Protein AF-A0A9X1MMZ4-F1 (afdb_monomer)

InterPro domains:
  IPR035948 YwqG-like superfamily [SSF103032] (120-333)

Nearest PDB structures (foldseek):
  5e9u-assembly1_D  TM=4.691E-01  e=6.465E-03  Streptococcus gordonii
  7vfm-assembly1_A  TM=4.785E-01  e=1.636E-02  Staphylococcus aureus subsp. aureus USA300
  7ec7-assembly1_A  TM=4.944E-01  e=3.710E-02  Staphylococcus aureus subsp. aureus USA300
  7vfk-assembly1_B  TM=4.280E-01  e=6.404E-02  Staphylococcus aureus subsp. aureus USA300
  1mt6-assembly1_A  TM=1.875E-01  e=4.968E-04  Homo sapiens

Organism: NCBI:txid2894196

Radius of gyration: 26.44 Å; Cα contacts (8 Å, |Δi|>4): 740; chains: 1; bounding box: 60×46×77 Å

Secondary structure (DSSP, 8-state):
-EEEEEEE-TTS-EEEEEEETTEEEEEEEEE-TTS-EEEEEEEETTEEEEEEEEE-TTS-EEEEEEEETTEE-EEEEEE-TT--EEEEEEEETTEEGGG--TTS-HHHHHHHGGGTT--HHHHHHHHHHHHHHH-EEEEEEEEPPP-S----SS---EES---EEETTPPPPEETTEEPEEEEEEEGGG-S-TT-GGGG-SEEEEEE-SS--SSTTSSEEEEEE-TT--EEE---SS--SS--EEEEEEEEEEE---TTTS-HHHHHHHHHTT-GGGT--GGGGS-EEESS---SS---GGGS-EEEEEEEGGGSTT--SSSS-EEEEEE-TTSS-EEEEEE--

Solvent-accessible surface area (backbone atoms only — not comparable to full-atom values): 18893 Å² total; per-residue (Å²): 117,77,46,79,48,75,52,79,47,97,85,51,28,35,36,42,37,25,19,48,78,96,31,43,35,38,52,36,38,34,28,39,62,89,66,38,54,35,35,39,36,29,24,50,86,58,31,36,34,45,50,34,40,32,33,40,87,90,62,47,69,39,36,38,37,24,24,46,82,65,23,40,31,40,56,32,38,35,32,51,99,88,63,56,80,41,76,78,42,45,26,55,66,61,39,53,52,82,56,61,42,74,87,32,21,53,68,59,52,59,68,46,52,82,44,57,85,46,51,61,78,56,37,74,81,40,47,70,61,52,50,60,74,53,48,26,64,27,28,35,62,40,74,51,82,88,79,76,82,78,76,71,90,58,93,56,34,20,34,30,32,50,43,67,42,52,72,90,61,74,86,61,60,48,99,86,40,75,40,34,32,50,30,20,38,32,28,78,74,53,89,57,84,84,42,82,58,54,69,28,39,37,38,38,34,30,27,51,79,42,59,70,92,48,93,84,53,53,58,47,77,49,76,38,47,74,89,64,63,69,36,83,52,78,68,95,62,76,47,68,40,82,64,31,47,45,41,82,40,86,45,80,58,33,42,57,32,66,70,56,44,43,57,42,56,47,51,51,26,54,79,66,80,46,46,61,69,56,65,49,89,73,41,68,52,31,27,36,47,37,45,71,45,60,86,66,82,45,60,58,48,71,34,39,43,56,45,38,36,46,23,35,78,81,41,56,77,46,46,42,53,73,58,23,37,40,39,35,18,37,34,96,86,71,81,51,76,49,71,54,73,45,67,110

Foldseek 3Di:
DKDWDKDADPQQKIWIFIDDPPAGAAKIWIADNVRATQKMFGDHRNFTAAKIWGADNVRHTAWIFTDDRNFTAAWTWGADPVGDIDTPAHDQRNHGPVLQPCQAAVVLCVLQVVVQPDDLVNCVVCVVVSCVSQWKWKWFKAFDDDDDDDPLVDAAKKAQDDFKDFPPDDQDDAPPHGFTWGIKHQLVQPPDPPALLVQFRMKTKTADLAADPDFPGGIDIDTHGPPGDMDTDDRPDGGQDDMGHIDIDIDGTAGAACLSHNVSSVVSCVVVVNNVSHVDPCLLGWMFIHYHSDPDHDSNSVHHAWGTKHWCVSRPRRNNAAIKIKTWHAHPVNPDIDIDMDYD

Structure (mmCIF, N/CA/C/O backbone):
data_AF-A0A9X1MMZ4-F1
#
_entry.id   AF-A0A9X1MMZ4-F1
#
loop_
_atom_site.group_PDB
_atom_site.id
_atom_site.type_symbol
_atom_site.label_atom_id
_atom_site.label_alt_id
_atom_site.label_comp_id
_atom_site.label_asym_id
_atom_site.label_entity_id
_atom_site.label_seq_id
_atom_site.pdbx_PDB_ins_code
_atom_site.Cartn_x
_atom_site.Cartn_y
_atom_site.Cartn_z
_atom_site.occupancy
_atom_site.B_iso_or_equiv
_atom_site.auth_seq_id
_atom_site.auth_comp_id
_atom_site.auth_asym_id
_atom_site.auth_atom_id
_atom_site.pdbx_PDB_model_num
ATOM 1 N N . MET A 1 1 ? 33.298 12.407 -30.881 1.00 76.81 1 MET A N 1
ATOM 2 C CA . MET A 1 1 ? 33.239 11.490 -32.039 1.00 76.81 1 MET A CA 1
ATOM 3 C C . MET A 1 1 ? 32.733 10.165 -31.517 1.00 76.81 1 MET A C 1
ATOM 5 O O . MET A 1 1 ? 33.158 9.804 -30.424 1.00 76.81 1 MET A O 1
ATOM 9 N N . SER A 1 2 ? 31.813 9.515 -32.224 1.00 89.88 2 SER A N 1
ATOM 10 C CA . SER A 1 2 ? 31.393 8.160 -31.869 1.00 89.88 2 SER A CA 1
ATOM 11 C C . SER A 1 2 ? 32.414 7.133 -32.373 1.00 89.88 2 SER A C 1
ATOM 13 O O . SER A 1 2 ? 33.040 7.337 -33.415 1.00 89.88 2 SER A O 1
ATOM 15 N N . GLU A 1 3 ? 32.607 6.061 -31.613 1.00 96.31 3 GLU A N 1
ATOM 16 C CA . GLU A 1 3 ? 33.487 4.926 -31.908 1.00 96.31 3 GLU A CA 1
ATOM 17 C C . GLU A 1 3 ? 32.641 3.649 -31.936 1.00 96.31 3 GLU A C 1
ATOM 19 O O . GLU A 1 3 ? 31.790 3.466 -31.073 1.00 96.31 3 GLU A O 1
ATOM 24 N N . ILE A 1 4 ? 32.877 2.756 -32.899 1.00 97.19 4 ILE A N 1
ATOM 25 C CA . ILE A 1 4 ? 32.272 1.418 -32.903 1.00 97.19 4 ILE A CA 1
ATOM 26 C C . ILE A 1 4 ? 33.334 0.417 -32.460 1.00 97.19 4 ILE A C 1
ATOM 28 O O . ILE A 1 4 ? 34.402 0.339 -33.068 1.00 97.19 4 ILE A O 1
ATOM 32 N N . ARG A 1 5 ? 33.031 -0.360 -31.420 1.00 97.38 5 ARG A N 1
ATOM 33 C CA . ARG A 1 5 ? 33.869 -1.464 -30.942 1.00 97.38 5 ARG A CA 1
ATOM 34 C C . ARG A 1 5 ? 33.260 -2.796 -31.343 1.00 97.38 5 ARG A C 1
ATOM 36 O O . ARG A 1 5 ? 32.054 -2.989 -31.199 1.00 97.38 5 ARG A O 1
ATOM 43 N N . THR A 1 6 ? 34.106 -3.716 -31.798 1.00 97.56 6 THR A N 1
ATOM 44 C CA . THR A 1 6 ? 33.700 -5.045 -32.267 1.00 97.56 6 THR A CA 1
ATOM 45 C C . THR A 1 6 ? 34.355 -6.128 -31.420 1.00 97.56 6 THR A C 1
ATOM 47 O O . THR A 1 6 ? 35.550 -6.056 -31.137 1.00 97.56 6 THR A O 1
ATOM 50 N N . THR A 1 7 ? 33.586 -7.135 -31.004 1.00 97.00 7 THR A N 1
ATOM 51 C CA . THR A 1 7 ? 34.086 -8.291 -30.238 1.00 97.00 7 THR A CA 1
ATOM 52 C C . THR A 1 7 ? 33.550 -9.587 -30.829 1.00 97.00 7 THR A C 1
ATOM 54 O O . THR A 1 7 ? 32.356 -9.693 -31.093 1.00 97.00 7 THR A O 1
ATOM 57 N N . HIS A 1 8 ? 34.429 -10.571 -31.020 1.00 96.12 8 HIS A N 1
ATOM 58 C CA . HIS A 1 8 ? 34.081 -11.913 -31.489 1.00 96.12 8 HIS A CA 1
ATOM 59 C C . HIS A 1 8 ? 34.117 -12.906 -30.322 1.00 96.12 8 HIS A C 1
ATOM 61 O O . HIS A 1 8 ? 35.012 -12.831 -29.480 1.00 96.12 8 HIS A O 1
ATOM 67 N N . TYR A 1 9 ? 33.154 -13.823 -30.286 1.00 92.38 9 TYR A N 1
ATOM 68 C CA . TYR A 1 9 ? 33.018 -14.867 -29.273 1.00 92.38 9 TYR A CA 1
ATOM 69 C C . TYR A 1 9 ? 33.409 -16.240 -29.844 1.00 92.38 9 TYR A C 1
ATOM 71 O O . TYR A 1 9 ? 33.369 -16.459 -31.056 1.00 92.38 9 TYR A O 1
ATOM 79 N N . ASP A 1 10 ? 33.756 -17.185 -28.967 1.00 91.69 10 ASP A N 1
ATOM 80 C CA . ASP A 1 10 ? 34.241 -18.520 -29.357 1.00 91.69 10 ASP A CA 1
ATOM 81 C C . ASP A 1 10 ? 33.198 -19.358 -30.121 1.00 91.69 10 ASP A C 1
ATOM 83 O O . ASP A 1 10 ? 33.557 -20.234 -30.907 1.00 91.69 10 ASP A O 1
ATOM 87 N N . ASP A 1 11 ? 31.905 -19.085 -29.923 1.00 90.00 11 ASP A N 1
ATOM 88 C CA . ASP A 1 11 ? 30.793 -19.753 -30.614 1.00 90.00 11 ASP A CA 1
ATOM 89 C C . ASP A 1 11 ? 30.495 -19.161 -32.007 1.00 90.00 11 ASP A C 1
ATOM 91 O O . ASP A 1 11 ? 29.498 -19.513 -32.637 1.00 90.00 11 ASP A O 1
ATOM 95 N N . GLY A 1 12 ? 31.355 -18.259 -32.493 1.00 91.38 12 GLY A N 1
ATOM 96 C CA . GLY A 1 12 ? 31.227 -17.591 -33.786 1.00 91.38 12 GLY A CA 1
ATOM 97 C C . GLY A 1 12 ? 30.285 -16.386 -33.776 1.00 91.38 12 GLY A C 1
ATOM 98 O O . GLY A 1 12 ? 30.260 -15.640 -34.756 1.00 91.38 12 GLY A O 1
ATOM 99 N N . LYS A 1 13 ? 29.547 -16.143 -32.685 1.00 94.88 13 LYS A N 1
ATOM 100 C CA . LYS A 1 13 ? 28.786 -14.900 -32.519 1.00 94.88 13 LYS A CA 1
ATOM 101 C C . LYS A 1 13 ? 29.736 -13.720 -32.379 1.00 94.88 13 LYS A C 1
ATOM 103 O O . LYS A 1 13 ? 30.902 -13.861 -32.007 1.00 94.88 13 LYS A O 1
ATOM 108 N N . TRP A 1 14 ? 29.224 -12.524 -32.618 1.00 97.44 14 TRP A N 1
ATOM 109 C CA . TRP A 1 14 ? 29.995 -11.299 -32.439 1.00 97.44 14 TRP A CA 1
ATOM 110 C C . TRP A 1 14 ? 29.076 -10.114 -32.160 1.00 97.44 14 TRP A C 1
ATOM 112 O O . TRP A 1 14 ? 27.856 -10.217 -32.300 1.00 97.44 14 TRP A O 1
ATOM 122 N N . CYS A 1 15 ? 29.636 -8.995 -31.713 1.00 97.88 15 CYS A N 1
ATOM 123 C CA . CYS A 1 15 ? 28.865 -7.796 -31.411 1.00 97.88 15 CYS A CA 1
ATOM 124 C C . CYS A 1 15 ? 29.535 -6.511 -31.892 1.00 97.88 15 CYS A C 1
ATOM 126 O O . CYS A 1 15 ? 30.755 -6.458 -32.052 1.00 97.88 15 CYS A O 1
ATOM 128 N N . GLU A 1 16 ? 28.710 -5.483 -32.083 1.00 98.44 16 GLU A N 1
ATOM 129 C CA . GLU A 1 16 ? 29.095 -4.093 -32.328 1.00 98.44 16 GLU A CA 1
ATOM 130 C C . GLU A 1 16 ? 28.488 -3.203 -31.252 1.00 98.44 16 GLU A C 1
ATOM 132 O O . GLU A 1 16 ? 27.306 -3.333 -30.920 1.00 98.44 16 GLU A O 1
ATOM 137 N N . GLN A 1 17 ? 29.288 -2.285 -30.725 1.00 98.25 17 GLN A N 1
ATOM 138 C CA . GLN A 1 17 ? 28.901 -1.365 -29.664 1.00 98.25 17 GLN A CA 1
ATOM 139 C C . GLN A 1 17 ? 29.330 0.058 -30.019 1.00 98.25 17 GLN A C 1
ATOM 141 O O . GLN A 1 17 ? 30.515 0.309 -30.234 1.00 98.25 17 GLN A O 1
ATOM 146 N N . GLU A 1 18 ? 28.375 0.984 -30.063 1.00 97.75 18 GLU A N 1
ATOM 147 C CA . GLU A 1 18 ? 28.618 2.410 -30.296 1.00 97.75 18 GLU A CA 1
ATOM 148 C C . GLU A 1 18 ? 28.920 3.151 -28.983 1.00 97.75 18 GLU A C 1
ATOM 150 O O . GLU A 1 18 ? 28.136 3.125 -28.034 1.00 97.75 18 GLU A O 1
ATOM 155 N N . TYR A 1 19 ? 30.059 3.839 -28.938 1.00 96.06 19 TYR A N 1
ATOM 156 C CA . TYR A 1 19 ? 30.540 4.610 -27.796 1.00 96.06 19 TYR A CA 1
ATOM 157 C C . TYR A 1 19 ? 30.690 6.088 -28.142 1.00 96.06 19 TYR A C 1
ATOM 159 O O . TYR A 1 19 ? 31.154 6.440 -29.225 1.00 96.06 19 TYR A O 1
ATOM 167 N N . VAL A 1 20 ? 30.401 6.964 -27.181 1.00 95.56 20 VAL A N 1
ATOM 168 C CA . VAL A 1 20 ? 30.808 8.373 -27.201 1.00 95.56 20 VAL A CA 1
ATOM 169 C C . VAL A 1 20 ? 31.703 8.613 -25.985 1.00 95.56 20 VAL A C 1
ATOM 171 O O . VAL A 1 20 ? 31.246 8.631 -24.843 1.00 95.56 20 VAL A O 1
ATOM 174 N N . GLY A 1 21 ? 33.008 8.770 -26.229 1.00 93.81 21 GLY A N 1
ATOM 175 C CA . GLY A 1 21 ? 34.007 8.716 -25.157 1.00 93.81 21 GLY A CA 1
ATOM 176 C C . GLY A 1 21 ? 34.074 7.306 -24.563 1.00 93.81 21 GLY A C 1
ATOM 177 O O . GLY A 1 21 ? 34.172 6.334 -25.305 1.00 93.81 21 GLY A O 1
ATOM 178 N N . ASP A 1 22 ? 33.974 7.192 -23.239 1.00 91.94 22 ASP A N 1
ATOM 179 C CA . ASP A 1 22 ? 33.998 5.898 -22.537 1.00 91.94 22 ASP A CA 1
ATOM 180 C C . ASP A 1 22 ? 32.600 5.327 -22.244 1.00 91.94 22 ASP A C 1
ATOM 182 O O . ASP A 1 22 ? 32.474 4.265 -21.633 1.00 91.94 22 ASP A O 1
ATOM 186 N N . LYS A 1 23 ? 31.533 6.014 -22.671 1.00 92.00 23 LYS A N 1
ATOM 187 C CA . LYS A 1 23 ? 30.146 5.598 -22.428 1.00 92.00 23 LYS A CA 1
ATOM 188 C C . LYS A 1 23 ? 29.538 4.961 -23.669 1.00 92.00 23 LYS A C 1
ATOM 190 O O . LYS A 1 23 ? 29.704 5.480 -24.769 1.00 92.00 23 LYS A O 1
ATOM 195 N N . LEU A 1 24 ? 28.810 3.862 -23.468 1.00 93.25 24 LEU A N 1
ATOM 196 C CA . LEU A 1 24 ? 27.986 3.244 -24.504 1.00 93.25 24 LEU A CA 1
ATOM 197 C C . LEU A 1 24 ? 26.825 4.196 -24.830 1.00 93.25 24 LEU A C 1
ATOM 199 O O . LEU A 1 24 ? 25.972 4.450 -23.981 1.00 93.25 24 LEU A O 1
ATOM 203 N N . ASP A 1 25 ? 26.832 4.770 -26.024 1.00 93.00 25 ASP A N 1
ATOM 204 C CA . ASP A 1 25 ? 25.908 5.828 -26.430 1.00 93.00 25 ASP A CA 1
ATOM 205 C C . ASP A 1 25 ? 25.642 5.688 -27.928 1.00 93.00 25 ASP A C 1
ATOM 207 O O . ASP A 1 25 ? 26.477 6.035 -28.768 1.00 93.00 25 ASP A O 1
ATOM 211 N N . GLY A 1 26 ? 24.509 5.066 -28.235 1.00 94.88 26 GLY A N 1
ATOM 212 C CA . GLY A 1 26 ? 24.180 4.538 -29.547 1.00 94.88 26 GLY A CA 1
ATOM 213 C C . GLY A 1 26 ? 23.746 3.074 -29.492 1.00 94.88 26 GLY A C 1
ATOM 214 O O . GLY A 1 26 ? 23.241 2.566 -28.483 1.00 94.88 26 GLY A O 1
ATOM 215 N N . ARG A 1 27 ? 23.884 2.383 -30.618 1.00 98.00 27 ARG A N 1
ATOM 216 C CA . ARG A 1 27 ? 23.424 1.003 -30.781 1.00 98.00 27 ARG A CA 1
ATOM 217 C C . ARG A 1 27 ? 24.427 -0.018 -30.236 1.00 98.00 27 ARG A C 1
ATOM 219 O O . ARG A 1 27 ? 25.626 0.054 -30.487 1.00 98.00 27 ARG A O 1
ATOM 226 N N . TRP A 1 28 ? 23.901 -1.034 -29.558 1.00 98.00 28 TRP A N 1
ATOM 227 C CA . TRP A 1 28 ? 24.583 -2.296 -29.284 1.00 98.00 28 TRP A CA 1
ATOM 228 C C . TRP A 1 28 ? 23.857 -3.416 -30.027 1.00 98.00 28 TRP A C 1
ATOM 230 O O . TRP A 1 28 ? 22.701 -3.708 -29.723 1.00 98.00 28 TRP A O 1
ATOM 240 N N . THR A 1 29 ? 24.530 -4.034 -30.995 1.00 98.44 29 THR A N 1
ATOM 241 C CA . THR A 1 29 ? 24.002 -5.148 -31.793 1.00 98.44 29 THR A CA 1
ATOM 242 C C . THR A 1 29 ? 24.818 -6.408 -31.541 1.00 98.44 29 THR A C 1
ATOM 244 O O . THR A 1 29 ? 26.045 -6.359 -31.542 1.00 98.44 29 THR A O 1
ATOM 247 N N . VAL A 1 30 ? 24.149 -7.541 -31.353 1.00 97.88 30 VAL A N 1
ATOM 248 C CA . VAL A 1 30 ? 24.761 -8.873 -31.332 1.00 97.88 30 VAL A CA 1
ATOM 249 C C . VAL A 1 30 ? 24.276 -9.654 -32.542 1.00 97.88 30 VAL A C 1
ATOM 251 O O . VAL A 1 30 ? 23.088 -9.635 -32.870 1.00 97.88 30 VAL A O 1
ATOM 254 N N . TYR A 1 31 ? 25.196 -10.365 -33.178 1.00 98.31 31 TYR A N 1
ATOM 255 C CA . TYR A 1 31 ? 24.989 -11.135 -34.393 1.00 98.31 31 TYR A CA 1
ATOM 256 C C . TYR A 1 31 ? 25.205 -12.631 -34.135 1.00 98.31 31 TYR A C 1
ATOM 258 O O . TYR A 1 31 ? 26.021 -13.029 -33.297 1.00 98.31 31 TYR A O 1
ATOM 266 N N . PHE A 1 32 ? 24.466 -13.463 -34.862 1.00 96.88 32 PHE A N 1
ATOM 267 C CA . PHE A 1 32 ? 24.712 -14.895 -34.990 1.00 96.88 32 PHE A CA 1
ATOM 268 C C . PHE A 1 32 ? 25.984 -15.164 -35.811 1.00 96.88 32 PHE A C 1
ATOM 270 O O . PHE A 1 32 ? 26.535 -14.268 -36.455 1.00 96.88 32 PHE A O 1
ATOM 277 N N . ALA A 1 33 ? 26.451 -16.415 -35.801 1.00 95.06 33 ALA A N 1
ATOM 278 C CA . ALA A 1 33 ? 27.647 -16.825 -36.542 1.00 95.06 33 ALA A CA 1
ATOM 279 C C . ALA A 1 33 ? 27.491 -16.702 -38.071 1.00 95.06 33 ALA A C 1
ATOM 281 O O . ALA A 1 33 ? 28.483 -16.561 -38.783 1.00 95.06 33 ALA A O 1
ATOM 282 N N . ASP A 1 34 ? 26.255 -16.726 -38.573 1.00 93.88 34 ASP A N 1
ATOM 283 C CA . ASP A 1 34 ? 25.917 -16.513 -39.984 1.00 93.88 34 ASP A CA 1
ATOM 284 C C . ASP A 1 34 ? 25.867 -15.023 -40.387 1.00 93.88 34 ASP A C 1
ATOM 286 O O . ASP A 1 34 ? 25.707 -14.706 -41.566 1.00 93.88 34 ASP A O 1
ATOM 290 N N . GLY A 1 35 ? 26.036 -14.108 -39.425 1.00 94.38 35 GLY A N 1
ATOM 291 C CA . GLY A 1 35 ? 25.995 -12.660 -39.624 1.00 94.38 35 GLY A CA 1
ATOM 292 C C . GLY A 1 35 ? 24.604 -12.032 -39.495 1.00 94.38 35 GLY A C 1
ATOM 293 O O . GLY A 1 35 ? 24.498 -10.806 -39.558 1.00 94.38 35 GLY A O 1
ATOM 294 N N . ASN A 1 36 ? 23.546 -12.817 -39.274 1.00 96.88 36 ASN A N 1
ATOM 295 C CA . ASN A 1 36 ? 22.215 -12.276 -39.005 1.00 96.88 36 ASN A CA 1
ATOM 296 C C . ASN A 1 36 ? 22.145 -11.668 -37.600 1.00 96.88 36 ASN A C 1
ATOM 298 O O . ASN A 1 36 ? 22.854 -12.081 -36.681 1.00 96.88 36 ASN A O 1
ATOM 302 N N . LYS A 1 37 ? 21.285 -10.663 -37.407 1.00 97.62 37 LYS A N 1
ATOM 303 C CA . LYS A 1 37 ? 21.095 -10.051 -36.084 1.00 97.62 37 LYS A CA 1
ATOM 304 C C . LYS A 1 37 ? 20.453 -11.057 -35.134 1.00 97.62 37 LYS A C 1
ATOM 306 O O . LYS A 1 37 ? 19.446 -11.660 -35.475 1.00 97.62 37 LYS A O 1
ATOM 311 N N . ASN A 1 38 ? 21.005 -11.171 -33.933 1.00 97.62 38 ASN A N 1
ATOM 312 C CA . ASN A 1 38 ? 20.401 -11.893 -32.818 1.00 97.62 38 ASN A CA 1
ATOM 313 C C . ASN A 1 38 ? 19.550 -10.937 -31.985 1.00 97.62 38 ASN A C 1
ATOM 315 O O . ASN A 1 38 ? 18.345 -11.121 -31.853 1.00 97.62 38 ASN A O 1
ATOM 319 N N . TRP A 1 39 ? 20.147 -9.852 -31.498 1.00 98.31 39 TRP A N 1
ATOM 320 C CA . TRP A 1 39 ? 19.408 -8.784 -30.837 1.00 98.31 39 TRP A CA 1
ATOM 321 C C . TRP A 1 39 ? 20.117 -7.446 -30.987 1.00 98.31 39 TRP A C 1
ATOM 323 O O . TRP A 1 39 ? 21.319 -7.381 -31.242 1.00 98.31 39 TRP A O 1
ATOM 333 N N . GLU A 1 40 ? 19.367 -6.363 -30.823 1.00 98.25 40 GLU A N 1
ATOM 334 C CA . GLU A 1 40 ? 19.904 -5.010 -30.809 1.00 98.25 40 GLU A CA 1
ATOM 335 C C . GLU A 1 40 ? 19.220 -4.182 -29.720 1.00 98.25 40 GLU A C 1
ATOM 337 O O . GLU A 1 40 ? 18.042 -4.377 -29.408 1.00 98.25 40 GLU A O 1
ATOM 342 N N . ARG A 1 41 ? 19.972 -3.258 -29.129 1.00 98.06 41 ARG A N 1
ATOM 343 C CA . ARG A 1 41 ? 19.497 -2.350 -28.090 1.00 98.06 41 ARG A CA 1
ATOM 344 C C . ARG A 1 41 ? 20.080 -0.962 -28.283 1.00 98.06 41 ARG A C 1
ATOM 346 O O . ARG A 1 41 ? 21.248 -0.825 -28.638 1.00 98.06 41 ARG A O 1
ATOM 353 N N . LEU A 1 42 ? 19.288 0.056 -27.986 1.00 95.31 42 LEU A N 1
ATOM 354 C CA . LEU A 1 42 ? 19.7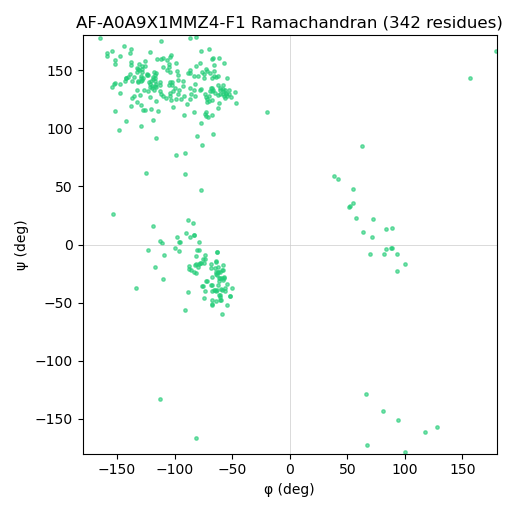47 1.436 -27.935 1.00 95.31 42 LEU A CA 1
ATOM 355 C C . LEU A 1 42 ? 20.173 1.844 -26.516 1.00 95.31 42 LEU A C 1
ATOM 357 O O . LEU A 1 42 ? 19.551 1.444 -25.528 1.00 95.31 42 LEU A O 1
ATOM 361 N N . HIS A 1 43 ? 21.249 2.624 -26.431 1.00 94.19 43 HIS A N 1
ATOM 362 C CA . HIS A 1 43 ? 21.735 3.234 -25.198 1.00 94.19 43 HIS A CA 1
ATOM 363 C C . HIS A 1 43 ? 21.951 4.733 -25.385 1.00 94.19 43 HIS A C 1
ATOM 365 O O . HIS A 1 43 ? 22.289 5.184 -26.476 1.00 94.19 43 HIS A O 1
ATOM 371 N N . LYS A 1 44 ? 21.812 5.488 -24.299 1.00 87.06 44 LYS A N 1
ATOM 372 C CA . LYS A 1 44 ? 22.157 6.907 -24.203 1.00 87.06 44 LYS A CA 1
ATOM 373 C C . LYS A 1 44 ? 22.897 7.119 -22.891 1.00 87.06 44 LYS A C 1
ATOM 375 O O . LYS A 1 44 ? 22.419 6.702 -21.837 1.00 87.06 44 LYS A O 1
ATOM 380 N N . ASN A 1 45 ? 24.076 7.736 -22.931 1.00 83.50 45 ASN A N 1
ATOM 381 C CA . ASN A 1 45 ? 24.923 7.964 -21.755 1.00 83.50 45 ASN A CA 1
ATOM 382 C C . ASN A 1 45 ? 25.201 6.711 -20.890 1.00 83.50 45 ASN A C 1
ATOM 384 O O . ASN A 1 45 ? 25.375 6.825 -19.675 1.00 83.50 45 ASN A O 1
ATOM 388 N N . GLY A 1 46 ? 25.269 5.523 -21.492 1.00 86.44 46 GLY A N 1
ATOM 389 C CA . GLY A 1 46 ? 25.516 4.252 -20.803 1.00 86.44 46 GLY A CA 1
ATOM 390 C C . GLY A 1 46 ? 24.273 3.534 -20.268 1.00 86.44 46 GLY A C 1
ATOM 391 O O . GLY A 1 46 ? 24.417 2.424 -19.766 1.00 86.44 46 GLY A O 1
ATOM 392 N N . ARG A 1 47 ? 23.075 4.119 -20.393 1.00 80.88 47 ARG A N 1
ATOM 393 C CA . ARG A 1 47 ? 21.792 3.535 -19.958 1.00 80.88 47 ARG A CA 1
ATOM 394 C C . ARG A 1 47 ? 20.975 3.073 -21.160 1.00 80.88 47 ARG A C 1
ATOM 396 O O . ARG A 1 47 ? 21.102 3.669 -22.227 1.00 80.88 47 ARG A O 1
ATOM 403 N N . LYS A 1 48 ? 20.139 2.040 -21.025 1.00 90.56 48 LYS A N 1
ATOM 404 C CA . LYS A 1 48 ? 19.210 1.613 -22.090 1.00 90.56 48 LYS A CA 1
ATOM 405 C C . LYS A 1 48 ? 18.190 2.723 -22.345 1.00 90.56 48 LYS A C 1
ATOM 407 O O . LYS A 1 48 ? 17.559 3.197 -21.403 1.00 90.56 48 LYS A O 1
ATOM 412 N N . GLU A 1 49 ? 18.013 3.088 -23.608 1.00 89.12 49 GLU A N 1
ATOM 413 C CA . GLU A 1 49 ? 17.179 4.219 -24.020 1.00 89.12 49 GLU A CA 1
ATOM 414 C C . GLU A 1 49 ? 16.632 3.970 -25.428 1.00 89.12 49 GLU A C 1
ATOM 416 O O . GLU A 1 49 ? 17.401 3.906 -26.381 1.00 89.12 49 GLU A O 1
ATOM 421 N N . GLY A 1 50 ? 15.318 3.831 -25.581 1.00 90.62 50 GLY A N 1
ATOM 422 C CA . GLY A 1 50 ? 14.667 3.442 -26.830 1.00 90.62 50 GLY A CA 1
ATOM 423 C C . GLY A 1 50 ? 14.412 1.938 -26.917 1.00 90.62 50 GLY A C 1
ATOM 424 O O . GLY A 1 50 ? 14.170 1.264 -25.920 1.00 90.62 50 GLY A O 1
ATOM 425 N N . TYR A 1 51 ? 14.401 1.383 -28.125 1.00 95.88 51 TYR A N 1
ATOM 426 C CA . TYR A 1 51 ? 13.959 0.006 -28.315 1.00 95.88 51 TYR A CA 1
ATOM 427 C C . TYR A 1 51 ? 15.051 -1.037 -27.993 1.00 95.88 51 TYR A C 1
ATOM 429 O O . TYR A 1 51 ? 16.258 -0.822 -28.146 1.00 95.88 51 TYR A O 1
ATOM 437 N N . PHE A 1 52 ? 14.586 -2.223 -27.618 1.00 98.06 52 PHE A N 1
ATOM 438 C CA . PHE A 1 52 ? 15.289 -3.496 -27.679 1.00 98.06 52 PHE A CA 1
ATOM 439 C C . PHE A 1 52 ? 14.533 -4.405 -28.642 1.00 98.06 52 PHE A C 1
ATOM 441 O O . PHE A 1 52 ? 13.306 -4.475 -28.585 1.00 98.06 52 PHE A O 1
ATOM 448 N N . ARG A 1 53 ? 15.252 -5.109 -29.511 1.00 98.19 53 ARG A N 1
ATOM 449 C CA . ARG A 1 53 ? 14.671 -6.046 -30.474 1.00 98.19 53 ARG A CA 1
ATOM 450 C C . ARG A 1 53 ? 15.465 -7.335 -30.513 1.00 98.19 53 ARG A C 1
ATOM 452 O O . ARG A 1 53 ? 16.690 -7.295 -30.432 1.00 98.19 53 ARG A O 1
ATOM 459 N N . GLN A 1 54 ? 14.768 -8.449 -30.687 1.00 98.25 54 GLN A N 1
ATOM 460 C CA . GLN A 1 54 ? 15.362 -9.771 -30.839 1.00 98.25 54 GLN A CA 1
ATOM 461 C C . GLN A 1 54 ? 14.806 -10.475 -32.073 1.00 98.25 54 GLN A C 1
ATOM 463 O O . GLN A 1 54 ? 13.604 -10.412 -32.344 1.00 98.25 54 GLN A O 1
ATOM 468 N N . TRP A 1 55 ? 15.684 -11.177 -32.783 1.00 97.75 55 TRP A N 1
ATOM 469 C CA . TRP A 1 55 ? 15.378 -11.935 -33.985 1.00 97.75 55 TRP A CA 1
ATOM 470 C C . TRP A 1 55 ? 15.821 -13.395 -33.869 1.00 97.75 55 TRP A C 1
ATOM 472 O O . TRP A 1 55 ? 16.703 -13.747 -33.084 1.00 97.75 55 TRP A O 1
ATOM 482 N N . THR A 1 56 ? 15.204 -14.247 -34.677 1.00 95.44 56 THR A N 1
ATOM 483 C CA . THR A 1 56 ? 15.652 -15.615 -34.958 1.00 95.44 56 THR A CA 1
ATOM 484 C C . THR A 1 56 ? 16.833 -15.634 -35.935 1.00 95.44 56 THR A C 1
ATOM 486 O O . THR A 1 56 ? 17.099 -14.644 -36.617 1.00 95.44 56 THR A O 1
ATOM 489 N N . GLU A 1 57 ? 17.512 -16.782 -36.061 1.00 94.44 57 GLU A N 1
ATOM 490 C CA . GLU A 1 57 ? 18.593 -16.979 -37.048 1.00 94.44 57 GLU A CA 1
ATOM 491 C C . GLU A 1 57 ? 18.133 -16.742 -38.497 1.00 94.44 57 GLU A C 1
ATOM 493 O O . GLU A 1 57 ? 18.903 -16.240 -39.305 1.00 94.44 57 GLU A O 1
ATOM 498 N N . ASP A 1 58 ? 16.864 -17.011 -38.831 1.00 93.12 58 ASP A N 1
ATOM 499 C CA . ASP A 1 58 ? 16.285 -16.721 -40.154 1.00 93.12 58 ASP A CA 1
ATOM 500 C C . ASP A 1 58 ? 15.796 -15.265 -40.318 1.00 93.12 58 ASP A C 1
ATOM 502 O O . ASP A 1 58 ? 15.174 -14.923 -41.327 1.00 93.12 58 ASP A O 1
ATOM 506 N N . GLY A 1 59 ? 16.091 -14.390 -39.349 1.00 93.81 59 GLY A N 1
ATOM 507 C CA . GLY A 1 59 ? 15.876 -12.944 -39.430 1.00 93.81 59 GLY A CA 1
ATOM 508 C C . GLY A 1 59 ? 14.465 -12.465 -39.075 1.00 93.81 59 GLY A C 1
ATOM 509 O O . GLY A 1 59 ? 14.130 -11.307 -39.341 1.00 93.81 59 GLY A O 1
ATOM 510 N N . ARG A 1 60 ? 13.617 -13.311 -38.474 1.00 94.69 60 ARG A N 1
ATOM 511 C CA . ARG A 1 60 ? 12.268 -12.918 -38.033 1.00 94.69 60 ARG A CA 1
ATOM 512 C C . ARG A 1 60 ? 12.326 -12.248 -36.667 1.00 94.69 60 ARG A C 1
ATOM 514 O O . ARG A 1 60 ? 12.960 -12.759 -35.754 1.00 94.69 60 ARG A O 1
ATOM 521 N N . LEU A 1 61 ? 11.644 -11.114 -36.516 1.00 96.06 61 LEU A N 1
ATOM 522 C CA . LEU A 1 61 ? 11.517 -10.422 -35.230 1.00 96.06 61 LEU A CA 1
ATOM 523 C C . LEU A 1 61 ? 10.622 -11.248 -34.296 1.00 96.06 61 LEU A C 1
ATOM 525 O O . LEU A 1 61 ? 9.512 -11.590 -34.689 1.00 96.06 61 LEU A O 1
ATOM 529 N N . VAL A 1 62 ? 11.085 -11.543 -33.081 1.00 97.50 62 VAL A N 1
ATOM 530 C CA . VAL A 1 62 ? 10.341 -12.334 -32.077 1.00 97.50 62 VAL A CA 1
ATOM 531 C C . VAL A 1 62 ? 10.013 -11.555 -30.815 1.00 97.50 62 VAL A C 1
ATOM 533 O O . VAL A 1 62 ? 9.084 -11.917 -30.094 1.00 97.50 62 VAL A O 1
ATOM 536 N N . GLU A 1 63 ? 10.723 -10.460 -30.558 1.00 97.94 63 GLU A N 1
ATOM 537 C CA . GLU A 1 63 ? 10.502 -9.633 -29.380 1.00 97.94 63 GLU A CA 1
ATOM 538 C C . GLU A 1 63 ? 10.904 -8.182 -29.639 1.00 97.94 63 GLU A C 1
ATOM 540 O O . GLU A 1 63 ? 11.935 -7.906 -30.250 1.00 97.94 63 GLU A O 1
ATOM 545 N N . GLU A 1 64 ?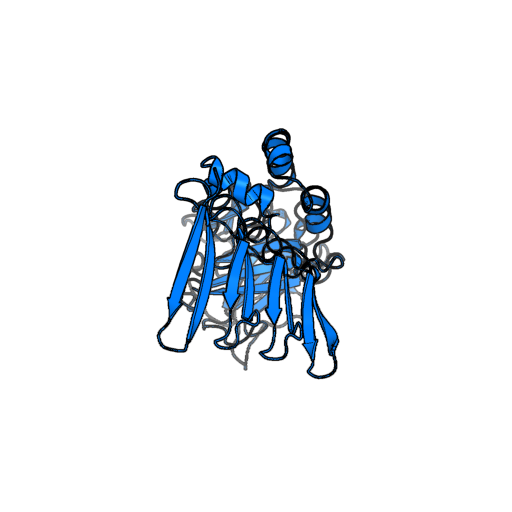 10.079 -7.254 -29.159 1.00 97.56 64 GLU A N 1
ATOM 546 C CA . GLU A 1 64 ? 10.362 -5.824 -29.139 1.00 97.56 64 GLU A CA 1
ATOM 547 C C . GLU A 1 64 ? 9.933 -5.282 -27.782 1.00 97.56 64 GLU A C 1
ATOM 549 O O . GLU A 1 64 ? 8.796 -5.469 -27.347 1.00 97.56 64 GLU A O 1
ATOM 554 N N . GLN A 1 65 ? 10.854 -4.609 -27.115 1.00 97.62 65 GLN A N 1
ATOM 555 C CA . GLN A 1 65 ? 10.635 -3.923 -25.854 1.00 97.62 65 GLN A CA 1
ATOM 556 C C . GLN A 1 65 ? 11.072 -2.475 -26.026 1.00 97.62 65 GLN A C 1
ATOM 558 O O . GLN A 1 65 ? 11.940 -2.175 -26.843 1.00 97.62 65 GLN A O 1
ATOM 563 N N . TRP A 1 66 ? 10.493 -1.576 -25.248 1.00 90.12 66 TRP A N 1
ATOM 564 C CA . TRP A 1 66 ? 10.909 -0.182 -25.216 1.00 90.12 66 TRP A CA 1
ATOM 565 C C . TRP A 1 66 ? 11.432 0.145 -23.828 1.00 90.12 66 TRP A C 1
ATOM 567 O O . TRP A 1 66 ? 10.934 -0.394 -22.842 1.00 90.12 66 TRP A O 1
ATOM 577 N N . TYR A 1 67 ? 12.466 0.973 -23.772 1.00 88.00 67 TYR A N 1
ATOM 578 C CA . TYR A 1 67 ? 13.179 1.346 -22.567 1.00 88.00 67 TYR A CA 1
ATOM 579 C C . TYR A 1 67 ? 13.360 2.856 -22.489 1.00 88.00 67 TYR A C 1
ATOM 581 O O . TYR A 1 67 ? 13.506 3.522 -23.511 1.00 88.00 67 TYR A O 1
ATOM 589 N N . HIS A 1 68 ? 13.422 3.370 -21.271 1.00 80.25 68 HIS A N 1
ATOM 590 C CA . HIS A 1 68 ? 13.852 4.728 -20.975 1.00 80.25 68 HIS A CA 1
ATOM 591 C C . HIS A 1 68 ? 14.546 4.703 -19.605 1.00 80.25 68 HIS A C 1
ATOM 593 O O . HIS A 1 68 ? 14.036 4.073 -18.676 1.00 80.25 68 HIS A O 1
ATOM 599 N N . LEU A 1 69 ? 15.748 5.285 -19.509 1.00 76.81 69 LEU A N 1
ATOM 600 C CA . LEU A 1 69 ? 16.639 5.203 -18.334 1.00 76.81 69 LEU A CA 1
ATOM 601 C C . LEU A 1 69 ? 16.711 3.795 -17.695 1.00 76.81 69 LEU A C 1
ATOM 603 O O . LEU A 1 69 ? 16.443 3.621 -16.510 1.00 76.81 69 LEU A O 1
ATOM 607 N N . ASP A 1 70 ? 17.075 2.778 -18.483 1.00 83.44 70 ASP A N 1
ATOM 608 C CA . ASP A 1 70 ? 17.213 1.365 -18.066 1.00 83.44 70 ASP A CA 1
ATOM 609 C C . ASP A 1 70 ? 15.920 0.597 -17.724 1.00 83.44 70 ASP A C 1
ATOM 611 O O . ASP A 1 70 ? 15.965 -0.635 -17.603 1.00 83.44 70 ASP A O 1
ATOM 615 N N . GLN A 1 71 ? 14.764 1.262 -17.663 1.00 81.44 71 GLN A N 1
ATOM 616 C CA . GLN A 1 71 ? 13.475 0.666 -17.291 1.00 81.44 71 GLN A CA 1
ATOM 617 C C . GLN A 1 71 ? 12.571 0.426 -18.506 1.00 81.44 71 GLN A C 1
ATOM 619 O O . GLN A 1 71 ? 12.630 1.179 -19.473 1.00 81.44 71 GLN A O 1
ATOM 624 N N . LEU A 1 72 ? 11.722 -0.614 -18.474 1.00 85.06 72 LEU A N 1
ATOM 625 C CA . LEU A 1 72 ? 10.748 -0.878 -19.547 1.00 85.06 72 LEU A CA 1
ATOM 626 C C . LEU A 1 72 ? 9.751 0.281 -19.665 1.00 85.06 72 LEU A C 1
ATOM 628 O O . LEU A 1 72 ? 8.973 0.526 -18.755 1.00 85.06 72 LEU A O 1
ATOM 632 N N . HIS A 1 73 ? 9.718 0.969 -20.793 1.00 78.50 73 HIS A N 1
ATOM 633 C CA . HIS A 1 73 ? 8.876 2.136 -21.002 1.00 78.50 73 HIS A CA 1
ATOM 634 C C . HIS A 1 73 ? 8.341 2.135 -22.433 1.00 78.50 73 HIS A C 1
ATOM 636 O O . HIS A 1 73 ? 9.078 2.393 -23.375 1.00 78.50 73 HIS A O 1
ATOM 642 N N . GLY A 1 74 ? 7.060 1.816 -22.601 1.00 79.00 74 GLY A N 1
ATOM 643 C CA . GLY A 1 74 ? 6.390 1.620 -23.884 1.00 79.00 74 GLY A CA 1
ATOM 644 C C . GLY A 1 74 ? 5.870 0.192 -24.064 1.00 79.00 74 GLY A C 1
ATOM 645 O O . GLY A 1 74 ? 5.659 -0.554 -23.111 1.00 79.00 74 GLY A O 1
ATOM 646 N N . THR A 1 75 ? 5.588 -0.206 -25.300 1.00 84.5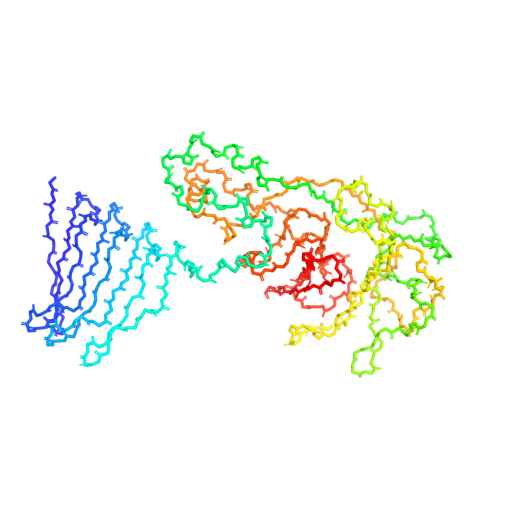6 75 THR A N 1
ATOM 647 C CA . THR A 1 75 ? 4.990 -1.519 -25.588 1.00 84.56 75 THR A CA 1
ATOM 648 C C . THR A 1 75 ? 6.015 -2.645 -25.501 1.00 84.56 75 THR A C 1
ATOM 650 O O . THR A 1 75 ? 7.068 -2.563 -26.122 1.00 84.56 75 THR A O 1
ATOM 653 N N . TRP A 1 76 ? 5.668 -3.743 -24.839 1.00 93.88 76 TRP A N 1
ATOM 654 C CA . TRP A 1 76 ? 6.352 -5.020 -25.000 1.00 93.88 76 TRP A CA 1
ATOM 655 C C . TRP A 1 76 ? 5.525 -5.923 -25.915 1.00 93.88 76 TRP A C 1
ATOM 657 O O . TRP A 1 76 ? 4.386 -6.283 -25.604 1.00 93.88 76 TRP A O 1
ATOM 667 N N . ARG A 1 77 ? 6.109 -6.290 -27.052 1.00 91.94 77 ARG A N 1
ATOM 668 C CA . ARG A 1 77 ? 5.528 -7.164 -28.070 1.00 91.94 77 ARG A CA 1
ATOM 669 C C . ARG A 1 77 ? 6.343 -8.439 -28.214 1.00 91.94 77 ARG A C 1
ATOM 671 O O . ARG A 1 77 ? 7.570 -8.415 -28.106 1.00 91.94 77 ARG A O 1
ATOM 678 N N . LYS A 1 78 ? 5.653 -9.535 -28.509 1.00 97.06 78 LYS A N 1
ATOM 679 C CA . LYS A 1 78 ? 6.244 -10.786 -28.984 1.00 97.06 78 LYS A CA 1
ATOM 680 C C . LYS A 1 78 ? 5.543 -11.239 -30.252 1.00 97.06 78 LYS A C 1
ATOM 682 O O . LYS A 1 78 ? 4.346 -11.008 -30.398 1.00 97.06 78 LYS A O 1
ATOM 687 N N . TRP A 1 79 ? 6.275 -11.908 -31.129 1.00 96.69 79 TRP A N 1
ATOM 688 C CA . TRP A 1 79 ? 5.724 -12.536 -32.327 1.00 96.69 79 TRP A CA 1
ATOM 689 C C . TRP A 1 79 ? 5.923 -14.047 -32.253 1.00 96.69 79 TRP A C 1
ATOM 691 O O . TRP A 1 79 ? 6.949 -14.513 -31.758 1.00 96.69 79 TRP A O 1
ATOM 701 N N . ASP A 1 80 ? 4.925 -14.809 -32.699 1.00 91.62 80 ASP A N 1
ATOM 702 C CA . ASP A 1 80 ? 5.033 -16.266 -32.811 1.00 91.62 80 ASP A CA 1
ATOM 703 C C . ASP A 1 80 ? 5.769 -16.704 -34.095 1.00 91.62 80 ASP A C 1
ATOM 705 O O . ASP A 1 80 ? 6.160 -15.881 -34.925 1.00 91.62 80 ASP A O 1
ATOM 709 N N . GLU A 1 81 ? 5.951 -18.017 -34.276 1.00 87.62 81 GLU A N 1
ATOM 710 C CA . GLU A 1 81 ? 6.665 -18.600 -35.427 1.00 87.62 81 GLU A CA 1
ATOM 711 C C . GLU A 1 81 ? 6.047 -18.248 -36.793 1.00 87.62 81 GLU A C 1
ATOM 713 O O . GLU A 1 81 ? 6.732 -18.310 -37.816 1.00 87.62 81 GLU A O 1
ATOM 718 N N . VAL A 1 82 ? 4.764 -17.870 -36.819 1.00 90.25 82 VAL A N 1
ATOM 719 C CA . VAL A 1 82 ? 4.007 -17.527 -38.033 1.00 90.25 82 VAL A CA 1
ATOM 720 C C . VAL A 1 82 ? 3.916 -16.003 -38.225 1.00 90.25 82 VAL A C 1
ATOM 722 O O . VAL A 1 82 ? 3.410 -15.533 -39.243 1.00 90.25 82 VAL A O 1
ATOM 725 N N . GLY A 1 83 ? 4.452 -15.219 -37.284 1.00 88.12 83 GLY A N 1
ATOM 726 C CA . GLY A 1 83 ? 4.484 -13.759 -37.326 1.00 88.12 83 GLY A CA 1
ATOM 727 C C . GLY A 1 83 ? 3.255 -13.080 -36.719 1.00 88.12 83 GLY A C 1
ATOM 728 O O . GLY A 1 83 ? 3.072 -11.880 -36.932 1.00 88.12 83 GLY A O 1
ATOM 729 N N . ASN A 1 84 ? 2.414 -13.795 -35.965 1.00 90.75 84 ASN A N 1
ATOM 730 C CA . ASN A 1 84 ? 1.302 -13.160 -35.261 1.00 90.75 84 ASN A CA 1
ATOM 731 C C . ASN A 1 84 ? 1.823 -12.370 -34.059 1.00 90.75 84 ASN A C 1
ATOM 733 O O . ASN A 1 84 ? 2.560 -12.898 -33.225 1.00 90.75 84 ASN A O 1
ATOM 737 N N . GLU A 1 85 ? 1.406 -11.111 -33.953 1.00 93.12 85 GLU A N 1
ATOM 738 C CA . GLU A 1 85 ? 1.764 -10.236 -32.839 1.00 93.12 85 GLU A CA 1
ATOM 739 C C . GLU A 1 85 ? 0.926 -10.550 -31.591 1.00 93.12 85 GLU A C 1
ATOM 741 O O . GLU A 1 85 ? -0.304 -10.620 -31.633 1.00 93.12 85 GLU A O 1
ATOM 746 N N . LYS A 1 86 ? 1.603 -10.650 -30.446 1.00 91.25 86 LYS A N 1
ATOM 747 C CA . LYS A 1 86 ? 1.025 -10.630 -29.106 1.00 91.25 86 LYS A CA 1
ATOM 748 C C . LYS A 1 86 ? 1.627 -9.468 -28.321 1.00 91.25 86 LYS A C 1
ATOM 750 O O . LYS A 1 86 ? 2.818 -9.464 -28.008 1.00 91.25 86 LYS A O 1
ATOM 755 N N . ILE A 1 87 ? 0.788 -8.511 -27.932 1.00 80.50 87 ILE A N 1
ATOM 756 C CA . ILE A 1 87 ? 1.172 -7.480 -26.964 1.00 80.50 87 ILE A CA 1
ATOM 757 C C . ILE A 1 87 ? 1.238 -8.147 -25.584 1.00 80.50 87 ILE A C 1
ATOM 759 O O . ILE A 1 87 ? 0.227 -8.627 -25.074 1.00 80.50 87 ILE A O 1
ATOM 763 N N . VAL A 1 88 ? 2.436 -8.216 -25.002 1.00 86.44 88 VAL A N 1
ATOM 764 C CA . VAL A 1 88 ? 2.666 -8.747 -23.646 1.00 86.44 88 VAL A CA 1
ATOM 765 C C . VAL A 1 88 ? 2.168 -7.745 -22.608 1.00 86.44 88 VAL A C 1
ATOM 767 O O . VAL A 1 88 ? 1.551 -8.132 -21.621 1.00 86.44 88 VAL A O 1
ATOM 770 N N . GLY A 1 89 ? 2.397 -6.458 -22.860 1.00 81.69 89 GLY A N 1
ATOM 771 C CA . GLY A 1 89 ? 1.904 -5.362 -22.039 1.00 81.69 89 GLY A CA 1
ATOM 772 C C . GLY A 1 89 ? 2.360 -4.015 -22.583 1.00 81.69 89 GLY A C 1
ATOM 773 O O . GLY A 1 89 ? 3.249 -3.933 -23.429 1.00 81.69 89 GLY A O 1
ATOM 774 N N . VAL A 1 90 ? 1.748 -2.946 -22.095 1.00 78.88 90 VAL A N 1
ATOM 775 C CA . VAL A 1 90 ? 2.324 -1.600 -22.188 1.00 78.88 90 VAL A CA 1
ATOM 776 C C . VAL A 1 90 ? 2.957 -1.341 -20.840 1.00 78.88 90 VAL A C 1
ATOM 778 O O . VAL A 1 90 ? 2.324 -1.657 -19.845 1.00 78.88 90 VAL A O 1
ATOM 781 N N . PHE A 1 91 ? 4.172 -0.823 -20.794 1.00 76.88 91 PHE A N 1
ATOM 782 C CA . PHE A 1 91 ? 4.900 -0.548 -19.566 1.00 76.88 91 PHE A CA 1
ATOM 783 C C . PHE A 1 91 ? 5.168 0.942 -19.455 1.00 76.88 91 PHE A C 1
ATOM 785 O O . PHE A 1 91 ? 5.330 1.630 -20.460 1.00 76.88 91 PHE A O 1
ATOM 792 N N . TYR A 1 92 ? 5.200 1.438 -18.235 1.00 64.44 92 TYR A N 1
ATOM 793 C CA . TYR A 1 92 ? 5.576 2.793 -17.914 1.00 64.44 92 TYR A CA 1
ATOM 794 C C . TYR A 1 92 ? 6.636 2.684 -16.825 1.00 64.44 92 TYR A C 1
ATOM 796 O O . TYR A 1 92 ? 6.311 2.356 -15.687 1.00 64.44 92 TYR A O 1
ATOM 804 N N . TRP A 1 93 ? 7.907 2.857 -17.207 1.00 64.75 93 TRP A N 1
ATOM 805 C CA . TRP A 1 93 ? 9.044 2.838 -16.279 1.00 64.75 93 TRP A CA 1
ATOM 806 C C . TRP A 1 93 ? 9.150 1.566 -15.411 1.00 64.75 93 TRP A C 1
ATOM 808 O O . TRP A 1 93 ? 9.305 1.602 -14.199 1.00 64.75 93 TRP A O 1
ATOM 818 N N . GLY A 1 94 ? 9.033 0.400 -16.043 1.00 71.62 94 GLY A N 1
ATOM 819 C CA . GLY A 1 94 ? 9.105 -0.918 -15.410 1.00 71.62 94 GLY A CA 1
ATOM 820 C C . GLY A 1 94 ? 7.744 -1.487 -15.010 1.00 71.62 94 GLY A C 1
ATOM 821 O O . GLY A 1 94 ? 7.598 -2.708 -14.956 1.00 71.62 94 GLY A O 1
ATOM 822 N N . TYR A 1 95 ? 6.731 -0.639 -14.825 1.00 64.81 95 TYR A N 1
ATOM 823 C CA . TYR A 1 95 ? 5.405 -1.048 -14.363 1.00 64.81 95 TYR A CA 1
ATOM 824 C C . TYR A 1 95 ? 4.457 -1.330 -15.527 1.00 64.81 95 TYR A C 1
ATOM 826 O O . TYR A 1 95 ? 4.407 -0.538 -16.467 1.00 64.81 95 TYR A O 1
ATOM 834 N N . PRO A 1 96 ? 3.655 -2.407 -15.504 1.00 72.06 96 PRO A N 1
ATOM 835 C CA . PRO A 1 96 ? 2.593 -2.589 -16.488 1.00 72.06 96 PRO A CA 1
ATOM 836 C C . PRO A 1 96 ? 1.622 -1.398 -16.438 1.00 72.06 96 PRO A C 1
ATOM 838 O O . PRO A 1 96 ? 1.158 -1.031 -15.377 1.00 72.06 96 PRO A O 1
ATOM 841 N N . ARG A 1 97 ? 1.225 -0.810 -17.564 1.00 62.19 97 ARG A N 1
ATOM 842 C CA . ARG A 1 97 ? 0.193 0.239 -17.660 1.00 62.19 97 ARG A CA 1
ATOM 843 C C . ARG A 1 97 ? -1.166 -0.248 -17.162 1.00 62.19 97 ARG A C 1
ATOM 845 O O . ARG A 1 97 ? -1.958 0.540 -16.664 1.00 62.19 97 ARG A O 1
ATOM 852 N N . SER A 1 98 ? -1.431 -1.549 -17.275 1.00 55.09 98 SER A N 1
ATOM 853 C CA . SER A 1 98 ? -2.579 -2.184 -16.624 1.00 55.09 98 SER A CA 1
ATOM 854 C C . SER A 1 98 ? -2.513 -2.115 -15.095 1.00 55.09 98 SER A C 1
ATOM 856 O O . SER A 1 98 ? -3.480 -2.508 -14.458 1.00 55.09 98 SER A O 1
ATOM 858 N N . ALA A 1 99 ? -1.400 -1.628 -14.526 1.00 50.44 99 ALA A N 1
ATOM 859 C CA . ALA A 1 99 ? -1.232 -1.347 -13.108 1.00 50.44 99 ALA A CA 1
ATOM 860 C C . ALA A 1 99 ? -1.939 -0.124 -12.566 1.00 50.44 99 ALA A C 1
ATOM 862 O O . ALA A 1 99 ? -2.056 0.028 -11.355 1.00 50.44 99 ALA A O 1
ATOM 863 N N . PHE A 1 100 ? -2.504 0.683 -13.450 1.00 56.41 100 PHE A N 1
ATOM 864 C CA . PHE A 1 100 ? -3.417 1.739 -13.065 1.00 56.41 100 PHE A CA 1
ATOM 865 C C . PHE A 1 100 ? -4.844 1.228 -13.274 1.00 56.41 100 PHE A C 1
ATOM 867 O O . PHE A 1 100 ? -5.488 1.547 -14.277 1.00 56.41 100 PHE A O 1
ATOM 874 N N . ASP A 1 101 ? -5.337 0.383 -12.361 1.00 56.97 101 ASP A N 1
ATOM 875 C CA . ASP A 1 101 ? -6.773 0.110 -12.290 1.00 56.97 101 ASP A CA 1
ATOM 876 C C . ASP A 1 101 ? -7.480 1.399 -11.857 1.00 56.97 101 ASP A C 1
ATOM 878 O O . ASP A 1 101 ? -7.5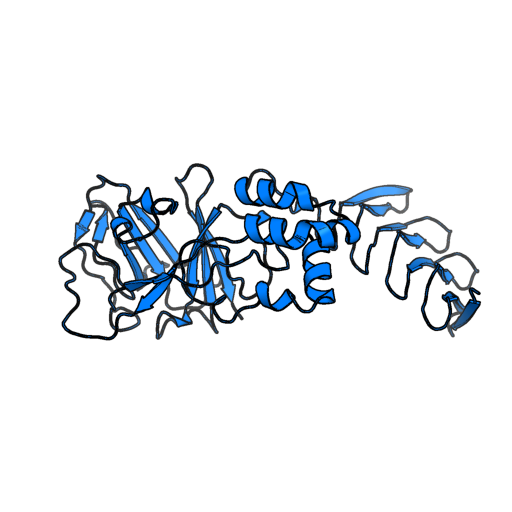96 1.717 -10.678 1.00 56.97 101 ASP A O 1
ATOM 882 N N . THR A 1 102 ? -7.962 2.158 -12.840 1.00 56.47 102 THR A N 1
ATOM 883 C CA . THR A 1 102 ? -8.630 3.450 -12.622 1.00 56.47 102 THR A CA 1
ATOM 884 C C . THR A 1 102 ? -9.928 3.359 -11.814 1.00 56.47 102 THR A C 1
ATOM 886 O O . THR A 1 102 ? -10.518 4.394 -11.512 1.00 56.47 102 THR A O 1
ATOM 889 N N . THR A 1 103 ? -10.411 2.149 -11.505 1.00 63.47 103 THR A N 1
ATOM 890 C CA . THR A 1 103 ? -11.625 1.953 -10.702 1.00 63.47 103 THR A CA 1
ATOM 891 C C . THR A 1 103 ? -11.352 1.932 -9.200 1.00 63.47 103 THR A C 1
ATOM 893 O O . THR A 1 103 ? -12.259 2.222 -8.420 1.00 63.47 103 THR A O 1
ATOM 896 N N . ARG A 1 104 ? -10.111 1.649 -8.795 1.00 72.12 104 ARG A N 1
ATOM 897 C CA . ARG A 1 104 ? -9.663 1.653 -7.400 1.00 72.12 104 ARG A CA 1
ATOM 898 C C . ARG A 1 104 ? -8.824 2.895 -7.114 1.00 72.12 104 ARG A C 1
ATOM 900 O O . ARG A 1 104 ? -8.288 3.504 -8.033 1.00 72.12 104 ARG A O 1
ATOM 907 N N . ASN A 1 105 ? -8.811 3.337 -5.859 1.00 81.25 105 ASN A N 1
ATOM 908 C CA . ASN A 1 105 ? -8.158 4.572 -5.399 1.00 81.25 105 ASN A CA 1
ATOM 909 C C . ASN A 1 105 ? -8.260 5.777 -6.371 1.00 81.25 105 ASN A C 1
ATOM 911 O O . ASN A 1 105 ? -7.243 6.296 -6.847 1.00 81.25 105 ASN A O 1
ATOM 915 N N . PRO A 1 106 ? -9.480 6.236 -6.718 1.00 78.88 106 PRO A N 1
ATOM 916 C CA . PRO A 1 106 ? -9.669 7.290 -7.717 1.00 78.88 106 PRO A CA 1
ATOM 917 C C . PRO A 1 106 ? -9.008 8.612 -7.311 1.00 78.88 106 PRO A C 1
ATOM 919 O O . PRO A 1 106 ? -8.595 9.380 -8.176 1.00 78.88 106 PRO A O 1
ATOM 922 N N . GLU A 1 107 ?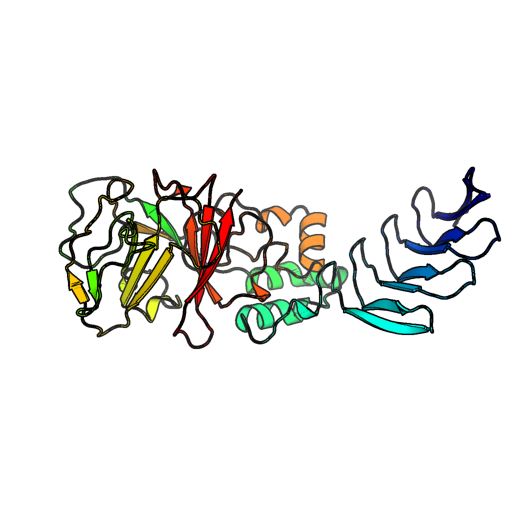 -8.887 8.866 -6.008 1.00 80.75 107 GLU A N 1
ATOM 923 C CA . GLU A 1 107 ? -8.243 10.057 -5.464 1.00 80.75 107 GLU A CA 1
ATOM 924 C C . GLU A 1 107 ? -6.736 10.059 -5.752 1.00 80.75 107 GLU A C 1
ATOM 926 O O . GLU A 1 107 ? -6.224 11.012 -6.340 1.00 80.75 107 GLU A O 1
ATOM 931 N N . PHE A 1 108 ? -6.034 8.972 -5.414 1.00 85.50 108 PHE A N 1
ATOM 932 C CA . PHE A 1 108 ? -4.617 8.826 -5.738 1.00 85.50 108 PHE A CA 1
ATOM 933 C C . PHE A 1 108 ? -4.381 8.859 -7.243 1.00 85.50 108 PHE A C 1
ATOM 935 O O . PHE A 1 108 ? -3.543 9.620 -7.719 1.00 85.50 108 PHE A O 1
ATOM 942 N N . ASN A 1 109 ? -5.166 8.090 -8.000 1.00 79.75 109 ASN A N 1
ATOM 943 C CA . ASN A 1 109 ? -5.049 8.029 -9.451 1.00 79.75 109 ASN A CA 1
ATOM 944 C C . ASN A 1 109 ? -5.252 9.408 -10.094 1.00 79.75 109 ASN A C 1
ATOM 946 O O . ASN A 1 109 ? -4.526 9.762 -11.021 1.00 79.75 109 ASN A O 1
ATOM 950 N N . ALA A 1 110 ? -6.193 10.215 -9.597 1.00 81.25 110 ALA A N 1
ATOM 951 C CA . ALA A 1 110 ? -6.373 11.591 -10.048 1.00 81.25 110 ALA A CA 1
ATOM 952 C C . ALA A 1 110 ? -5.179 12.490 -9.688 1.00 81.25 110 ALA A C 1
ATOM 954 O O . ALA A 1 110 ? -4.787 13.300 -10.524 1.00 81.25 110 ALA A O 1
ATOM 955 N N . ALA A 1 111 ? -4.594 12.321 -8.497 1.00 81.81 111 ALA A N 1
ATOM 956 C CA . ALA A 1 111 ? -3.437 13.091 -8.040 1.00 81.81 111 ALA A CA 1
ATOM 957 C C . ALA A 1 111 ? -2.161 12.777 -8.839 1.00 81.81 111 ALA A C 1
ATOM 959 O O . ALA A 1 111 ? -1.424 13.689 -9.193 1.00 81.81 111 ALA A O 1
ATOM 960 N N . ILE A 1 112 ? -1.901 11.510 -9.182 1.00 80.00 112 ILE A N 1
ATOM 961 C CA . ILE A 1 112 ? -0.692 11.141 -9.941 1.00 80.00 112 ILE A CA 1
ATOM 962 C C . ILE A 1 112 ? -0.833 11.361 -11.448 1.00 80.00 112 ILE A C 1
ATOM 964 O O . ILE A 1 112 ? 0.168 11.544 -12.137 1.00 80.00 112 ILE A O 1
ATOM 968 N N . LYS A 1 113 ? -2.062 11.349 -11.984 1.00 79.62 113 LYS A N 1
ATOM 969 C CA . LYS A 1 113 ? -2.330 11.390 -13.430 1.00 79.62 113 LYS A CA 1
ATOM 970 C C . LYS A 1 113 ? -1.632 12.536 -14.179 1.00 79.62 113 LYS A C 1
ATOM 972 O O . LYS A 1 113 ? -1.091 12.249 -15.248 1.00 79.62 113 LYS A O 1
ATOM 977 N N . PRO A 1 114 ? -1.604 13.790 -13.684 1.00 81.31 114 PRO A N 1
ATOM 978 C CA . PRO A 1 114 ? -0.902 14.890 -14.350 1.00 81.31 114 PRO A CA 1
ATOM 979 C C . PRO A 1 114 ? 0.607 14.670 -14.476 1.00 81.31 114 PRO A C 1
ATOM 981 O O . PRO A 1 114 ? 1.252 15.329 -15.284 1.00 81.31 114 PRO A O 1
ATOM 984 N N . TYR A 1 115 ? 1.154 13.766 -13.669 1.00 78.06 115 TYR A N 1
ATOM 985 C CA . TYR A 1 115 ? 2.579 13.513 -13.542 1.00 78.06 115 TYR A CA 1
ATOM 986 C C . TYR A 1 115 ? 2.995 12.162 -14.103 1.00 78.06 115 TYR A C 1
ATOM 988 O O . TYR A 1 115 ? 4.167 11.823 -14.023 1.00 78.06 115 TYR A O 1
ATOM 996 N N . ILE A 1 116 ? 2.066 11.377 -14.661 1.00 72.81 116 ILE A N 1
ATOM 997 C CA . ILE A 1 116 ? 2.429 10.123 -15.318 1.00 72.81 116 ILE A CA 1
ATOM 998 C C . ILE A 1 116 ? 3.400 10.469 -16.441 1.00 72.81 116 ILE A C 1
ATOM 1000 O O . ILE A 1 116 ? 4.553 10.090 -16.355 1.00 72.81 116 ILE A O 1
ATOM 1004 N N . GLU A 1 117 ? 3.000 11.284 -17.412 1.00 70.38 117 GLU A N 1
ATOM 1005 C CA . GLU A 1 117 ? 3.795 11.612 -18.608 1.00 70.38 117 GLU A CA 1
ATOM 1006 C C . GLU A 1 117 ? 4.728 12.828 -18.424 1.00 70.38 117 GLU A C 1
ATOM 1008 O O . GLU A 1 117 ? 5.108 13.458 -19.406 1.00 70.38 117 GLU A O 1
ATOM 1013 N N . ILE A 1 118 ? 5.078 13.199 -17.183 1.00 71.25 118 ILE A N 1
ATOM 1014 C CA . ILE A 1 118 ? 5.952 14.357 -16.945 1.00 71.25 118 ILE A CA 1
ATOM 1015 C C . ILE A 1 118 ? 7.399 14.034 -17.337 1.00 71.25 118 ILE A C 1
ATOM 1017 O O . ILE A 1 118 ? 7.984 13.049 -16.883 1.00 71.25 118 ILE A O 1
ATOM 1021 N N . GLU A 1 119 ? 7.986 14.883 -18.176 1.00 71.56 119 GLU A N 1
ATOM 1022 C CA . GLU A 1 119 ? 9.399 14.796 -18.548 1.00 71.56 119 GLU A CA 1
ATOM 1023 C C . GLU A 1 119 ? 10.288 15.281 -17.392 1.00 71.56 119 GLU A C 1
ATOM 1025 O O . GLU A 1 119 ? 9.935 16.224 -16.679 1.00 71.56 119 GLU A O 1
ATOM 1030 N N . THR A 1 120 ? 11.481 14.699 -17.226 1.00 65.06 120 THR A N 1
ATOM 1031 C CA . THR A 1 120 ? 12.407 15.022 -16.117 1.00 65.06 120 THR A CA 1
ATOM 1032 C C . THR A 1 120 ? 12.744 16.518 -16.024 1.00 65.06 120 THR A C 1
ATOM 1034 O O . THR A 1 120 ? 12.902 17.063 -14.932 1.00 65.06 120 THR A O 1
ATOM 1037 N N . GLU A 1 121 ? 12.824 17.206 -17.164 1.00 72.94 121 GLU A N 1
ATOM 1038 C CA . GLU A 1 121 ? 13.080 18.651 -17.238 1.00 72.94 121 GLU A CA 1
ATOM 1039 C C . GLU A 1 121 ? 11.910 19.477 -16.673 1.00 72.94 121 GLU A C 1
ATOM 1041 O O . GLU A 1 121 ? 12.130 20.498 -16.019 1.00 72.94 121 GLU A O 1
ATOM 1046 N N . GLU A 1 122 ? 10.668 19.019 -16.862 1.00 79.25 122 GLU A N 1
ATOM 1047 C CA . GLU A 1 122 ? 9.472 19.667 -16.315 1.00 79.25 122 GLU A CA 1
ATOM 1048 C C . GLU A 1 122 ? 9.328 19.399 -14.809 1.00 79.25 122 GLU A C 1
ATOM 1050 O O . GLU A 1 122 ? 8.951 20.312 -14.066 1.00 79.25 122 GLU A O 1
ATOM 1055 N N . VAL A 1 123 ? 9.712 18.201 -14.339 1.00 82.06 123 VAL A N 1
ATOM 1056 C CA . VAL A 1 123 ? 9.709 17.845 -12.906 1.00 82.06 123 VAL A CA 1
ATOM 1057 C C . VAL A 1 123 ? 10.456 18.889 -12.082 1.00 82.06 123 VAL A C 1
ATOM 1059 O O . VAL A 1 123 ? 9.932 19.341 -11.068 1.00 82.06 123 VAL A O 1
ATOM 1062 N N . SER A 1 124 ? 11.627 19.344 -12.538 1.00 84.44 124 SER A N 1
ATOM 1063 C CA . SER A 1 124 ? 12.432 20.334 -11.808 1.00 84.44 124 SER A CA 1
ATOM 1064 C C . SER A 1 124 ? 11.671 21.621 -11.493 1.00 84.44 124 SER A C 1
ATOM 1066 O O . SER A 1 124 ? 11.800 22.172 -10.402 1.00 84.44 124 SER A O 1
ATOM 1068 N N . SER A 1 125 ? 10.827 22.073 -12.422 1.00 86.69 125 SER A N 1
ATOM 1069 C CA . SER A 1 125 ? 10.043 23.298 -12.251 1.00 86.69 125 SER A CA 1
ATOM 1070 C C . SER A 1 125 ? 8.799 23.129 -11.374 1.00 86.69 125 SER A C 1
ATOM 1072 O O . SER A 1 125 ? 8.261 24.129 -10.904 1.00 86.69 125 SER A O 1
ATOM 1074 N N . ARG A 1 126 ? 8.344 21.889 -11.144 1.00 88.06 126 ARG A N 1
ATOM 1075 C CA . ARG A 1 126 ? 7.055 21.580 -10.498 1.00 88.06 126 ARG A CA 1
ATOM 1076 C C . ARG A 1 126 ? 7.168 20.701 -9.253 1.00 88.06 126 ARG A C 1
ATOM 1078 O O . ARG A 1 126 ? 6.163 20.470 -8.591 1.00 88.06 126 ARG A O 1
ATOM 1085 N N . ILE A 1 127 ? 8.360 20.211 -8.910 1.00 88.50 127 ILE A N 1
ATOM 1086 C CA . ILE A 1 127 ? 8.548 19.193 -7.865 1.00 88.50 127 ILE A CA 1
ATOM 1087 C C . ILE A 1 127 ? 7.972 19.601 -6.506 1.00 88.50 127 ILE A C 1
ATOM 1089 O O . ILE A 1 127 ? 7.363 18.778 -5.834 1.00 88.50 127 ILE A O 1
ATOM 1093 N N . ASP A 1 128 ? 8.110 20.859 -6.094 1.00 88.81 128 ASP A N 1
ATOM 1094 C CA . ASP A 1 128 ? 7.594 21.285 -4.791 1.00 88.81 128 ASP A CA 1
ATOM 1095 C C . ASP A 1 128 ? 6.059 21.371 -4.783 1.00 88.81 128 ASP A C 1
ATOM 1097 O O . ASP A 1 128 ? 5.443 21.078 -3.760 1.00 88.81 128 ASP A O 1
ATOM 1101 N N . GLU A 1 129 ? 5.434 21.692 -5.921 1.00 89.44 129 GLU A N 1
ATOM 1102 C CA . GLU A 1 129 ? 3.975 21.633 -6.089 1.00 89.44 129 GLU A CA 1
ATOM 1103 C C . GLU A 1 129 ? 3.490 20.181 -6.049 1.00 89.44 129 GLU A C 1
ATOM 1105 O O . GLU A 1 129 ? 2.585 19.857 -5.287 1.00 89.44 129 GLU A O 1
ATOM 1110 N N . VAL A 1 130 ? 4.158 19.293 -6.794 1.00 86.75 130 VAL A N 1
ATOM 1111 C CA . VAL A 1 130 ? 3.891 17.844 -6.814 1.00 86.75 130 VAL A CA 1
ATOM 1112 C C . VAL A 1 130 ? 3.941 17.270 -5.399 1.00 86.75 130 VAL A C 1
ATOM 1114 O O . VAL A 1 130 ? 3.010 16.606 -4.949 1.00 86.75 130 VAL A O 1
ATOM 1117 N N . LEU A 1 131 ? 5.027 17.543 -4.672 1.00 88.12 131 LEU A N 1
ATOM 1118 C CA . LEU A 1 131 ? 5.205 17.066 -3.306 1.00 88.12 131 LEU A CA 1
ATOM 1119 C C . LEU A 1 131 ? 4.148 17.662 -2.372 1.00 88.12 131 LEU A C 1
ATOM 1121 O O . LEU A 1 131 ? 3.621 16.944 -1.527 1.00 88.12 131 LEU A O 1
ATOM 1125 N N . ALA A 1 132 ? 3.795 18.940 -2.525 1.00 88.44 132 ALA A N 1
ATOM 1126 C CA . ALA A 1 132 ? 2.737 19.554 -1.730 1.00 88.44 132 ALA A CA 1
ATOM 1127 C C . ALA A 1 132 ? 1.361 18.909 -1.978 1.00 88.44 132 ALA A C 1
ATOM 1129 O O . ALA A 1 132 ? 0.625 18.697 -1.016 1.00 88.44 132 ALA A O 1
ATOM 1130 N N . GLU A 1 133 ? 1.031 18.557 -3.224 1.00 87.75 133 GLU A N 1
ATOM 1131 C CA . GLU A 1 133 ? -0.208 17.848 -3.579 1.00 87.75 133 GLU A CA 1
ATOM 1132 C C . GLU A 1 133 ? -0.231 16.406 -3.050 1.00 87.75 133 GLU A C 1
ATOM 1134 O O . GLU A 1 133 ? -1.279 15.892 -2.655 1.00 87.75 133 GLU A O 1
ATOM 1139 N N . MET A 1 134 ? 0.928 15.745 -3.016 1.00 87.44 134 MET A N 1
ATOM 1140 C CA . MET A 1 134 ? 1.048 14.359 -2.564 1.00 87.44 134 MET A CA 1
ATOM 1141 C C . MET A 1 134 ? 1.157 14.223 -1.047 1.00 87.44 134 MET A C 1
ATOM 1143 O O . MET A 1 134 ? 0.848 13.161 -0.516 1.00 87.44 134 MET A O 1
ATOM 1147 N N . ARG A 1 135 ? 1.599 15.248 -0.320 1.00 89.31 135 ARG A N 1
ATOM 1148 C CA . ARG A 1 135 ? 1.834 15.157 1.124 1.00 89.31 135 ARG A CA 1
ATOM 1149 C C . ARG A 1 135 ? 0.519 15.039 1.900 1.00 89.31 135 ARG A C 1
ATOM 1151 O O . ARG A 1 135 ? -0.327 15.926 1.830 1.00 89.31 135 ARG A O 1
ATOM 1158 N N . ARG A 1 136 ? 0.366 13.986 2.715 1.00 87.62 136 ARG A N 1
ATOM 1159 C CA . ARG A 1 136 ? -0.843 13.761 3.536 1.00 87.62 136 ARG A CA 1
ATOM 1160 C C . ARG A 1 136 ? -0.542 13.711 5.038 1.00 87.62 136 ARG A C 1
ATOM 1162 O O . ARG A 1 136 ? 0.420 13.050 5.433 1.00 87.62 136 ARG A O 1
ATOM 1169 N N . PRO A 1 137 ? -1.353 14.368 5.891 1.00 88.44 137 PRO A N 1
ATOM 1170 C CA . PRO A 1 137 ? -1.192 14.299 7.341 1.00 88.44 137 PRO A CA 1
ATOM 1171 C C . PRO A 1 137 ? -1.459 12.885 7.863 1.00 88.44 137 PRO A C 1
ATOM 1173 O O . PRO A 1 137 ? -2.282 12.153 7.315 1.00 88.44 137 PRO A O 1
ATOM 1176 N N . THR A 1 138 ? -0.783 12.531 8.953 1.00 90.12 138 THR A N 1
ATOM 1177 C CA . THR A 1 138 ? -0.897 11.227 9.611 1.00 90.12 138 THR A CA 1
ATOM 1178 C C . THR A 1 138 ? -0.931 11.384 11.133 1.00 90.12 138 THR A C 1
ATOM 1180 O O . THR A 1 138 ? -0.432 12.373 11.682 1.00 90.12 138 THR A O 1
ATOM 1183 N N . LEU A 1 139 ? -1.530 10.411 11.821 1.00 91.75 139 LEU A N 1
ATOM 1184 C CA . LEU A 1 139 ? -1.464 10.276 13.276 1.00 91.75 139 LEU A CA 1
ATOM 1185 C C . LEU A 1 139 ? -0.760 8.989 13.639 1.00 91.75 139 LEU A C 1
ATOM 1187 O O . LEU A 1 139 ? -1.231 7.906 13.299 1.00 91.75 139 LEU A O 1
ATOM 1191 N N . ARG A 1 140 ? 0.299 9.112 14.429 1.00 92.94 140 ARG A N 1
ATOM 1192 C CA . ARG A 1 140 ? 0.905 7.986 15.122 1.00 92.94 140 ARG A CA 1
ATOM 1193 C C . ARG A 1 140 ? -0.054 7.465 16.192 1.00 92.94 140 ARG A C 1
ATOM 1195 O O . ARG A 1 140 ? -0.613 8.252 16.964 1.00 92.94 140 ARG A O 1
ATOM 1202 N N . LEU A 1 141 ? -0.202 6.145 16.252 1.00 94.12 141 LEU A N 1
ATOM 1203 C CA . LEU A 1 141 ? -0.912 5.452 17.323 1.00 94.12 141 LEU A CA 1
ATOM 1204 C C . LEU A 1 141 ? 0.088 5.064 18.414 1.00 94.12 141 LEU A C 1
ATOM 1206 O O . LEU A 1 141 ? 0.953 4.225 18.190 1.00 94.12 141 LEU A O 1
ATOM 1210 N N . ASN A 1 142 ? -0.015 5.687 19.587 1.00 91.50 142 ASN A N 1
ATOM 1211 C CA . ASN A 1 142 ? 0.916 5.480 20.697 1.00 91.50 142 ASN A CA 1
ATOM 1212 C C . ASN A 1 142 ? 0.257 4.733 21.860 1.00 91.50 142 ASN A C 1
ATOM 1214 O O . ASN A 1 142 ? -0.949 4.855 22.086 1.00 91.50 142 ASN A O 1
ATOM 1218 N N . LYS A 1 143 ? 1.067 4.013 22.645 1.00 89.88 143 LYS A N 1
ATOM 1219 C CA . LYS A 1 143 ? 0.681 3.534 23.978 1.00 89.88 143 LYS A CA 1
ATOM 1220 C C . LYS A 1 143 ? 0.882 4.665 24.991 1.00 89.88 143 LYS A C 1
ATOM 1222 O O . LYS A 1 143 ? 1.970 5.237 25.085 1.00 89.88 143 LYS A O 1
ATOM 1227 N N . LYS A 1 144 ? -0.138 4.990 25.786 1.00 81.19 144 LYS A N 1
ATOM 1228 C CA . LYS A 1 144 ? 0.026 5.912 26.919 1.00 81.19 144 LYS A CA 1
ATOM 1229 C C . LYS A 1 144 ? 0.823 5.211 28.034 1.00 81.19 144 LYS A C 1
ATOM 1231 O O . LYS A 1 144 ? 0.380 4.154 28.485 1.00 81.19 144 LYS A O 1
ATOM 1236 N N . PRO A 1 145 ? 1.945 5.777 28.524 1.00 59.94 145 PRO A N 1
ATOM 1237 C CA . PRO A 1 145 ? 2.673 5.204 29.653 1.00 59.94 145 PRO A CA 1
ATOM 1238 C C . PRO A 1 145 ? 1.765 5.153 30.892 1.00 59.94 145 PRO A C 1
ATOM 1240 O O . PRO A 1 145 ? 1.103 6.136 31.227 1.00 59.94 145 PRO A O 1
ATOM 1243 N N . VAL A 1 146 ? 1.709 3.985 31.526 1.00 62.72 146 VAL A N 1
ATOM 1244 C CA . VAL A 1 146 ? 0.773 3.571 32.586 1.00 62.72 146 VAL A CA 1
ATOM 1245 C C . VAL A 1 146 ? 0.591 4.598 33.723 1.00 62.72 146 VAL A C 1
ATOM 1247 O O . VAL A 1 146 ? 1.580 5.034 34.309 1.00 62.72 146 VAL A O 1
ATOM 1250 N N . SER A 1 147 ? -0.673 4.914 34.085 1.00 44.72 147 SER A N 1
ATOM 1251 C CA . SER A 1 147 ? -1.247 4.959 35.464 1.00 44.72 147 SER A CA 1
ATOM 1252 C C . SER A 1 147 ? -2.490 5.881 35.579 1.00 44.72 147 SER A C 1
ATOM 1254 O O . SER A 1 147 ? -2.467 6.966 34.991 1.00 44.72 147 SER A O 1
ATOM 1256 N N . PRO A 1 148 ? -3.536 5.566 36.386 1.00 54.50 148 PRO A N 1
ATOM 1257 C CA . PRO A 1 148 ? -3.968 4.265 36.906 1.00 54.50 148 PRO A CA 1
ATOM 1258 C C . PRO A 1 148 ? -4.900 3.556 35.901 1.00 54.50 148 PRO A C 1
ATOM 1260 O O . PRO A 1 148 ? -5.168 4.098 34.832 1.00 54.50 148 PRO A O 1
ATOM 1263 N N . SER A 1 149 ? -5.331 2.332 36.237 1.00 59.88 149 SER A N 1
ATOM 1264 C CA . SER A 1 149 ? -6.231 1.446 35.475 1.00 59.88 149 SER A CA 1
ATOM 1265 C C . SER A 1 149 ? -7.075 2.172 34.433 1.00 59.88 149 SER A C 1
ATOM 1267 O O . SER A 1 149 ? -7.944 2.971 34.782 1.00 59.88 149 SER A O 1
ATOM 1269 N N . ILE A 1 150 ? -6.818 1.867 33.166 1.00 67.38 150 ILE A N 1
ATOM 1270 C CA . ILE A 1 150 ? -7.685 2.250 32.059 1.00 67.38 150 ILE A CA 1
ATOM 1271 C C . ILE A 1 150 ? -9.118 1.915 32.457 1.00 67.38 150 ILE A C 1
ATOM 1273 O O . ILE A 1 150 ? -9.396 0.759 32.792 1.00 67.38 150 ILE A O 1
ATOM 1277 N N . ASP A 1 151 ? -9.996 2.913 32.462 1.00 70.69 151 ASP A N 1
ATOM 1278 C CA . ASP A 1 151 ? -11.412 2.648 32.642 1.00 70.69 151 ASP A CA 1
ATOM 1279 C C . ASP A 1 151 ? -11.918 1.974 31.367 1.00 70.69 151 ASP A C 1
ATOM 1281 O O . ASP A 1 151 ? -11.925 2.576 30.295 1.00 70.69 151 ASP A O 1
ATOM 1285 N N . ARG A 1 152 ? -12.231 0.683 31.485 1.00 79.62 152 ARG A N 1
ATOM 1286 C CA . ARG A 1 152 ? -12.722 -0.175 30.397 1.00 79.62 152 ARG A CA 1
ATOM 1287 C C . ARG A 1 152 ? -14.247 -0.307 30.436 1.00 79.62 152 ARG A C 1
ATOM 1289 O O . ARG A 1 152 ? -14.804 -1.136 29.722 1.00 79.62 152 ARG A O 1
ATOM 1296 N N . ALA A 1 153 ? -14.917 0.440 31.320 1.00 80.31 153 ALA A N 1
ATOM 1297 C CA . ALA A 1 153 ? -16.371 0.450 31.423 1.00 80.31 153 ALA A CA 1
ATOM 1298 C C . ALA A 1 153 ? -17.028 1.374 30.385 1.00 80.31 153 ALA A C 1
ATOM 1300 O O . ALA A 1 153 ? -18.218 1.220 30.112 1.00 80.31 153 ALA A O 1
ATOM 1301 N N . GLU A 1 154 ? -16.266 2.298 29.796 1.00 85.75 154 GLU A N 1
ATOM 1302 C CA . GLU A 1 154 ? -16.717 3.214 28.746 1.00 85.75 154 GLU A CA 1
ATOM 1303 C C . GLU A 1 154 ? -16.040 2.904 27.404 1.00 85.75 154 GLU A C 1
ATOM 1305 O O . GLU A 1 154 ? -15.005 2.235 27.340 1.00 85.75 154 GLU A O 1
ATOM 1310 N N . ILE A 1 155 ? -16.655 3.369 26.315 1.00 91.75 155 ILE A N 1
ATOM 1311 C CA . ILE A 1 155 ? -16.049 3.299 24.985 1.00 91.75 155 ILE A CA 1
ATOM 1312 C C . ILE A 1 155 ? -14.857 4.261 24.954 1.00 91.75 155 ILE A C 1
ATOM 1314 O O . ILE A 1 155 ? -14.979 5.415 25.350 1.00 91.75 155 ILE A O 1
ATOM 1318 N N . GLY A 1 156 ? -13.723 3.773 24.460 1.00 93.62 156 GLY A N 1
ATOM 1319 C CA . GLY A 1 156 ? -12.500 4.547 24.274 1.00 93.62 156 GLY A CA 1
ATOM 1320 C C . GLY A 1 156 ? -11.521 3.817 23.358 1.00 93.62 156 GLY A C 1
ATOM 1321 O O . GLY A 1 156 ? -11.796 2.692 22.916 1.00 93.62 156 GLY A O 1
ATOM 1322 N N . SER A 1 157 ? -10.380 4.442 23.064 1.00 95.00 157 SER A N 1
ATOM 1323 C CA . SER A 1 157 ? -9.340 3.836 22.225 1.00 95.00 157 SER A CA 1
ATOM 1324 C C . SER A 1 157 ? -8.299 3.065 23.045 1.00 95.00 157 SER A C 1
ATOM 1326 O O . SER A 1 157 ? -7.681 3.604 23.969 1.00 95.00 157 SER A O 1
ATOM 1328 N N . TYR A 1 158 ? -8.051 1.806 22.680 1.00 94.06 158 TYR A N 1
ATOM 1329 C CA . TYR A 1 158 ? -7.177 0.894 23.415 1.00 94.06 158 TYR A CA 1
ATOM 1330 C C . TYR A 1 158 ? -6.346 0.002 22.492 1.00 94.06 158 TYR A C 1
ATOM 1332 O O . TYR A 1 158 ? -6.827 -0.505 21.481 1.00 94.06 158 TYR A O 1
ATOM 1340 N N . TRP A 1 159 ? -5.111 -0.251 22.910 1.00 94.25 159 TRP A N 1
ATOM 1341 C CA . TRP A 1 159 ? -4.296 -1.367 22.442 1.00 94.25 159 TRP A CA 1
ATOM 1342 C C . TRP A 1 159 ? -4.584 -2.612 23.274 1.00 94.25 159 TRP A C 1
ATOM 1344 O O . TRP A 1 159 ? -4.833 -2.506 24.480 1.00 94.25 159 TRP A O 1
ATOM 1354 N N . ASN A 1 160 ? -4.490 -3.789 22.654 1.00 93.31 160 ASN A N 1
ATOM 1355 C CA . ASN A 1 160 ? -4.634 -5.086 23.320 1.00 93.31 160 ASN A CA 1
ATOM 1356 C C . ASN A 1 160 ? -5.974 -5.275 24.060 1.00 93.31 160 ASN A C 1
ATOM 1358 O O . ASN A 1 160 ? -6.082 -6.073 24.994 1.00 93.31 160 ASN A O 1
ATOM 1362 N N . HI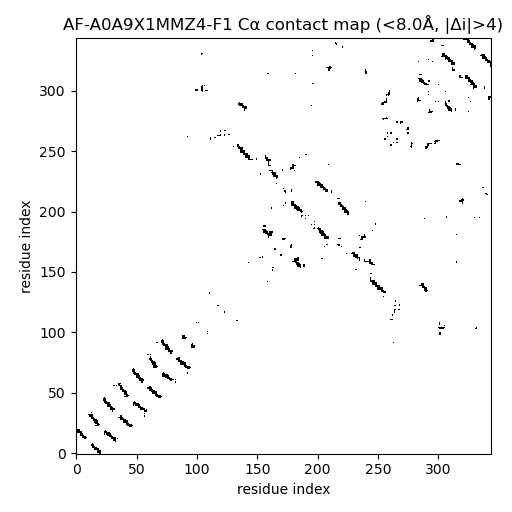S A 1 161 ? -7.016 -4.528 23.685 1.00 93.62 161 HIS A N 1
ATOM 1363 C CA . HIS A 1 161 ? -8.330 -4.639 24.303 1.00 93.62 161 HIS A CA 1
ATOM 1364 C C . HIS A 1 161 ? -9.452 -4.19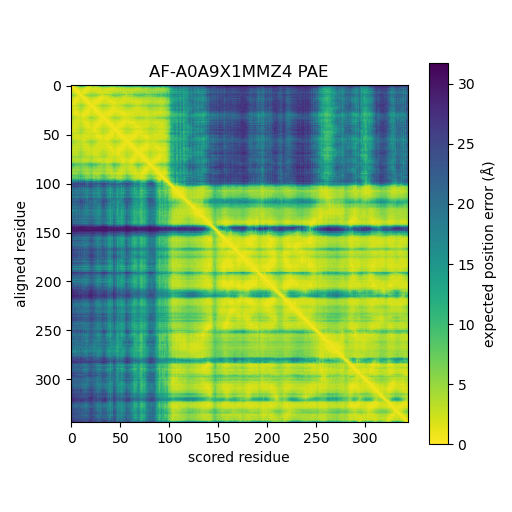1 23.377 1.00 93.62 161 HIS A C 1
ATOM 1366 O O . HIS A 1 161 ? -9.387 -3.136 22.757 1.00 93.62 161 HIS A O 1
ATOM 1372 N N . VAL A 1 162 ? -10.515 -4.993 23.364 1.00 96.00 162 VAL A N 1
ATOM 1373 C CA . VAL A 1 162 ? -11.812 -4.662 22.787 1.00 96.00 162 VAL A CA 1
ATOM 1374 C C . VAL A 1 162 ? -12.853 -4.964 23.854 1.00 96.00 162 VAL A C 1
ATOM 1376 O O . VAL A 1 162 ? -12.943 -6.096 24.335 1.00 96.00 162 VAL A O 1
ATOM 1379 N N . GLY A 1 163 ? -13.593 -3.933 24.248 1.00 95.44 163 GLY A N 1
ATOM 1380 C CA . GLY A 1 163 ? -14.600 -3.993 25.305 1.00 95.44 163 GLY A CA 1
ATOM 1381 C C . GLY A 1 163 ? -16.031 -3.881 24.790 1.00 95.44 163 GLY A C 1
ATOM 1382 O O . GLY A 1 163 ? -16.957 -4.086 25.568 1.00 95.44 163 GLY A O 1
ATOM 1383 N N . PHE A 1 164 ? -16.226 -3.563 23.506 1.00 97.00 164 PHE A N 1
ATOM 1384 C CA . PHE A 1 164 ? -17.545 -3.328 22.918 1.00 97.00 164 PHE A CA 1
ATOM 1385 C C . PHE A 1 164 ? -17.687 -3.988 21.546 1.00 97.00 164 PHE A C 1
ATOM 1387 O O . PHE A 1 164 ? -16.761 -3.969 20.738 1.00 97.00 164 PHE A O 1
ATOM 1394 N N . LEU A 1 165 ? -18.868 -4.554 21.293 1.00 97.50 165 LEU A N 1
ATOM 1395 C CA . LEU A 1 165 ? -19.283 -5.149 20.018 1.00 97.50 165 LEU A CA 1
ATOM 1396 C C . LEU A 1 165 ? -20.735 -4.758 19.709 1.00 97.50 165 LEU A C 1
ATOM 1398 O O . LEU A 1 165 ? -21.442 -4.265 20.591 1.00 97.50 165 LEU A O 1
ATOM 1402 N N . GLY A 1 166 ? -21.203 -5.010 18.485 1.00 96.81 166 GLY A N 1
ATOM 1403 C CA . GLY A 1 166 ? -22.627 -4.887 18.157 1.00 96.81 166 GLY A CA 1
ATOM 1404 C C . GLY A 1 166 ? -23.492 -5.864 18.969 1.00 96.81 166 GLY A C 1
ATOM 1405 O O . GLY A 1 166 ? -23.070 -6.986 19.241 1.00 96.81 166 GLY A O 1
ATOM 1406 N N . GLU A 1 167 ? -24.713 -5.463 19.343 1.00 93.81 167 GLU A N 1
ATOM 1407 C CA . GLU A 1 167 ? -25.608 -6.222 20.248 1.00 93.81 167 GLU A CA 1
ATOM 1408 C C . GLU A 1 167 ? -25.807 -7.706 19.877 1.00 93.81 167 GLU A C 1
ATOM 1410 O O . GLU A 1 167 ? -25.878 -8.565 20.755 1.00 93.81 167 GLU A O 1
ATOM 1415 N N . ALA A 1 168 ? -25.887 -8.023 18.584 1.00 91.75 168 ALA A N 1
ATOM 1416 C CA . ALA A 1 168 ? -26.123 -9.383 18.093 1.00 91.75 168 ALA A CA 1
ATOM 1417 C C . ALA A 1 168 ? -24.837 -10.138 17.711 1.00 91.75 168 ALA A C 1
ATOM 1419 O O . ALA A 1 168 ? -24.903 -11.259 17.198 1.00 91.75 168 ALA A O 1
ATOM 1420 N N . GLU A 1 169 ? -23.669 -9.529 17.905 1.00 95.38 169 GLU A N 1
ATOM 1421 C CA . GLU A 1 169 ? -22.413 -10.083 17.430 1.00 95.38 169 GLU A CA 1
ATOM 1422 C C . GLU A 1 169 ? -21.759 -11.029 18.431 1.00 95.38 169 GLU A C 1
ATOM 1424 O O . GLU A 1 169 ? -21.806 -10.859 19.648 1.00 95.38 169 GLU A O 1
ATOM 1429 N N . GLN A 1 170 ? -21.067 -12.023 17.885 1.00 95.19 170 GLN A N 1
ATOM 1430 C CA . GLN A 1 170 ? -20.189 -12.894 18.652 1.00 95.19 170 GLN A CA 1
ATOM 1431 C C . GLN A 1 170 ? -18.740 -12.437 18.513 1.00 95.19 170 GLN A C 1
ATOM 1433 O O . GLN A 1 170 ? -18.354 -11.811 17.515 1.00 95.19 170 GLN A O 1
ATOM 1438 N N . TRP A 1 171 ? -17.925 -12.796 19.503 1.00 97.50 171 TRP A N 1
ATOM 1439 C CA . TRP A 1 171 ? -16.482 -12.625 19.422 1.00 97.50 171 TRP A CA 1
ATOM 1440 C C . TRP A 1 171 ? -15.935 -13.386 18.205 1.00 97.50 171 TRP A C 1
ATOM 1442 O O . TRP A 1 171 ? -16.283 -14.558 18.026 1.00 97.50 171 TRP A O 1
ATOM 1452 N N . PRO A 1 172 ? -15.124 -12.758 17.338 1.00 96.75 172 PRO A N 1
ATOM 1453 C CA . PRO A 1 172 ? -14.636 -13.430 16.145 1.00 96.75 172 PRO A CA 1
ATOM 1454 C C . PRO A 1 172 ? -13.679 -14.571 16.504 1.00 96.75 172 PRO A C 1
ATOM 1456 O O . PRO A 1 172 ? -12.878 -14.483 17.436 1.00 96.75 172 PRO A O 1
ATOM 1459 N N . SER A 1 173 ? -13.755 -15.653 15.736 1.00 95.31 173 SER A N 1
ATOM 1460 C CA . SER A 1 173 ? -12.903 -16.829 15.899 1.00 95.31 173 SER A CA 1
ATOM 1461 C C . SER A 1 173 ? -12.339 -17.269 14.559 1.00 95.31 173 SER A C 1
ATOM 1463 O O . SER A 1 173 ? -13.037 -17.189 13.546 1.00 95.31 173 SER A O 1
ATOM 1465 N N . PHE A 1 174 ? -11.136 -17.826 14.566 1.00 93.50 174 PHE A N 1
ATOM 1466 C CA . PHE A 1 174 ? -10.532 -18.474 13.413 1.00 93.50 174 PHE A CA 1
ATOM 1467 C C . PHE A 1 174 ? -10.210 -19.924 13.764 1.00 93.50 174 PHE A C 1
ATOM 1469 O O . PHE A 1 174 ? -9.615 -20.204 14.800 1.00 93.50 174 PHE A O 1
ATOM 1476 N N . GLN A 1 175 ? -10.681 -20.860 12.935 1.00 92.12 175 GLN A N 1
ATOM 1477 C CA . GLN A 1 175 ? -10.526 -22.306 13.160 1.00 92.12 175 GLN A CA 1
ATOM 1478 C C . GLN A 1 175 ? -11.004 -22.784 14.549 1.00 92.12 175 GLN A C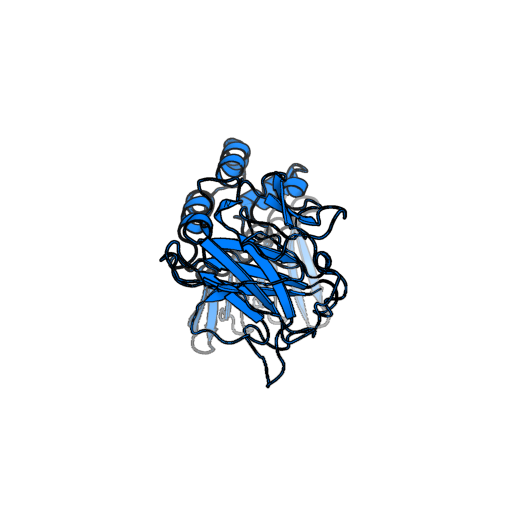 1
ATOM 1480 O O . GLN A 1 175 ? -10.472 -23.732 15.117 1.00 92.12 175 GLN A O 1
ATOM 1485 N N . GLY A 1 176 ? -12.039 -22.135 15.094 1.00 92.44 176 GLY A N 1
ATOM 1486 C CA . GLY A 1 176 ? -12.604 -22.453 16.410 1.00 92.44 176 GLY A CA 1
ATOM 1487 C C . GLY A 1 176 ? -11.874 -21.815 17.596 1.00 92.44 176 GLY A C 1
ATOM 1488 O O . GLY A 1 176 ? -12.358 -21.929 18.720 1.00 92.44 176 GLY A O 1
ATOM 1489 N N . THR A 1 177 ? -10.770 -21.103 17.362 1.00 93.69 177 THR A N 1
ATOM 1490 C CA . THR A 1 177 ? -10.034 -20.361 18.391 1.00 93.69 177 THR A CA 1
ATOM 1491 C C . THR A 1 177 ? -10.464 -18.892 18.380 1.00 93.69 177 THR A C 1
ATOM 1493 O O . THR A 1 177 ? -10.481 -18.282 17.306 1.00 93.69 177 THR A O 1
ATOM 1496 N N . PRO A 1 178 ? -10.832 -18.294 19.528 1.00 96.81 178 PRO A N 1
ATOM 1497 C CA . PRO A 1 178 ? -11.108 -16.862 19.607 1.00 96.81 178 PRO A CA 1
ATOM 1498 C C . PRO A 1 178 ? -9.902 -16.027 19.166 1.00 96.81 178 PRO A C 1
ATOM 1500 O O . PRO A 1 178 ? -8.774 -16.334 19.542 1.00 96.81 178 PRO A O 1
ATOM 1503 N N . LEU A 1 179 ? -10.140 -14.972 18.388 1.00 96.31 179 LEU A N 1
ATOM 1504 C CA . LEU A 1 179 ? -9.085 -14.046 17.972 1.00 96.31 179 LEU A CA 1
ATOM 1505 C C . LEU A 1 179 ? -8.694 -13.098 19.114 1.00 96.31 179 LEU A C 1
ATOM 1507 O O . LEU A 1 179 ? -9.547 -12.708 19.912 1.00 96.31 179 LEU A O 1
ATOM 1511 N N . HIS A 1 180 ? -7.432 -12.677 19.167 1.00 96.69 180 HIS A N 1
ATOM 1512 C CA . HIS A 1 180 ? -6.954 -11.730 20.172 1.00 96.69 180 HIS A CA 1
ATOM 1513 C C . HIS A 1 180 ? -7.443 -10.305 19.875 1.00 96.69 180 HIS A C 1
ATOM 1515 O O . HIS A 1 180 ? -7.515 -9.924 18.706 1.00 96.69 180 HIS A O 1
ATOM 1521 N N . PRO A 1 181 ? -7.776 -9.502 20.901 1.00 96.12 181 PRO A N 1
ATOM 1522 C CA . PRO A 1 181 ? -8.238 -8.129 20.719 1.00 96.12 181 PRO A CA 1
ATOM 1523 C C . PRO A 1 181 ? -7.058 -7.181 20.500 1.00 96.12 181 PRO A C 1
ATOM 1525 O O . PRO A 1 181 ? -6.487 -6.685 21.463 1.00 96.12 181 PRO A O 1
ATOM 1528 N N . ILE A 1 182 ? -6.689 -6.919 19.252 1.00 96.06 182 ILE A N 1
ATOM 1529 C CA . ILE A 1 182 ? -5.489 -6.138 18.922 1.00 96.06 182 ILE A CA 1
ATOM 1530 C C . ILE A 1 182 ? -5.698 -4.644 19.188 1.00 96.06 182 ILE A C 1
ATOM 1532 O O . ILE A 1 182 ? -4.845 -3.988 19.788 1.00 96.06 182 ILE A O 1
ATOM 1536 N N . LEU A 1 183 ? -6.836 -4.101 18.750 1.00 96.38 183 LEU A N 1
ATOM 1537 C CA . LEU A 1 183 ? -7.067 -2.658 18.710 1.00 96.38 183 LEU A CA 1
ATOM 1538 C C . LEU A 1 183 ? -8.552 -2.329 18.859 1.00 96.38 183 LEU A C 1
ATOM 1540 O O . LEU A 1 183 ? -9.396 -2.956 18.221 1.00 96.38 183 LEU A O 1
ATOM 1544 N N . GLN A 1 184 ? -8.860 -1.291 19.627 1.00 96.88 184 GLN A N 1
ATOM 1545 C CA . GLN A 1 184 ? -10.145 -0.600 19.626 1.00 96.88 184 GLN A CA 1
ATOM 1546 C C . GLN A 1 184 ? -9.881 0.894 19.421 1.00 96.88 184 GLN A C 1
ATOM 1548 O O . GLN A 1 184 ? -9.007 1.455 20.076 1.00 96.88 184 GLN A O 1
ATOM 1553 N N . ILE A 1 185 ? -10.617 1.546 18.525 1.00 97.25 185 ILE A N 1
ATOM 1554 C CA . ILE A 1 185 ? -10.523 2.989 18.277 1.00 97.25 185 ILE A CA 1
ATOM 1555 C C . ILE A 1 185 ? -11.915 3.599 18.383 1.00 97.25 185 ILE A C 1
ATOM 1557 O O . ILE A 1 185 ? -12.775 3.316 17.544 1.00 97.25 185 ILE A O 1
ATOM 1561 N N . ASP A 1 186 ? -12.117 4.475 19.369 1.00 96.56 186 ASP A N 1
ATOM 1562 C CA . ASP A 1 186 ? -13.239 5.411 19.347 1.00 96.56 186 ASP A CA 1
ATOM 1563 C C . ASP A 1 186 ? -12.944 6.480 18.291 1.00 96.56 186 ASP A C 1
ATOM 1565 O O . ASP A 1 186 ? -12.050 7.321 18.421 1.00 96.56 186 ASP A O 1
ATOM 1569 N N . CYS A 1 187 ? -13.704 6.446 17.203 1.00 96.12 187 CYS A N 1
ATOM 1570 C CA . CYS A 1 187 ? -13.483 7.335 16.072 1.00 96.12 187 CYS A CA 1
ATOM 1571 C C . CYS A 1 187 ? -13.813 8.801 16.416 1.00 96.12 187 CYS A C 1
ATOM 1573 O O . CYS A 1 187 ? -13.335 9.724 15.744 1.00 96.12 187 CYS A O 1
ATOM 1575 N N . ASN A 1 188 ? -14.557 9.060 17.498 1.00 93.56 188 ASN A N 1
ATOM 1576 C CA . ASN A 1 188 ? -14.801 10.414 17.995 1.00 93.56 188 ASN A CA 1
ATOM 1577 C C . ASN A 1 188 ? -13.529 11.067 18.554 1.00 93.56 188 ASN A C 1
ATOM 1579 O O . ASN A 1 188 ? -13.384 12.285 18.435 1.00 93.56 188 ASN A O 1
ATOM 1583 N N . GLU A 1 189 ? -12.574 10.281 19.053 1.00 94.19 189 GLU A N 1
ATOM 1584 C CA . GLU A 1 189 ? -11.304 10.771 19.605 1.00 94.19 189 GLU A CA 1
ATOM 1585 C C . GLU A 1 189 ? -10.289 11.179 18.524 1.00 94.19 189 GLU A C 1
ATOM 1587 O O . GLU A 1 189 ? -9.336 11.902 18.816 1.00 94.19 189 GLU A O 1
ATOM 1592 N N . ILE A 1 190 ? -10.494 10.767 17.265 1.00 93.62 190 ILE A N 1
ATOM 1593 C CA . ILE A 1 190 ? -9.600 11.121 16.154 1.00 93.62 190 ILE A CA 1
ATOM 1594 C C . ILE A 1 190 ? -9.589 12.656 15.977 1.00 93.62 190 ILE A C 1
ATOM 1596 O O . ILE A 1 190 ? -10.639 13.246 15.721 1.00 93.62 190 ILE A O 1
ATOM 1600 N N . PRO A 1 191 ? -8.436 13.340 16.067 1.00 90.44 191 PRO A N 1
ATOM 1601 C CA . PRO A 1 191 ? -8.376 14.805 16.025 1.00 90.44 191 PRO A CA 1
ATOM 1602 C C . PRO A 1 191 ? -8.577 15.411 14.625 1.00 90.44 191 PRO A C 1
ATOM 1604 O O . PRO A 1 191 ? -8.775 16.618 14.506 1.00 90.44 191 PRO A O 1
ATOM 1607 N N . PHE A 1 192 ? -8.539 14.607 13.559 1.00 81.69 192 PHE A N 1
ATOM 1608 C CA . PHE A 1 192 ? -8.762 15.071 12.187 1.00 81.69 192 PHE A CA 1
ATOM 1609 C C . PHE A 1 192 ? -10.240 15.008 11.801 1.00 81.69 192 PHE A C 1
ATOM 1611 O O . PHE A 1 192 ? -10.838 13.931 11.805 1.00 81.69 192 PHE A O 1
ATOM 1618 N N . ALA A 1 193 ? -10.812 16.156 11.430 1.00 78.06 193 ALA A N 1
ATOM 1619 C CA . ALA A 1 193 ? -12.209 16.251 11.008 1.00 78.06 193 ALA A CA 1
ATOM 1620 C C . ALA A 1 193 ? -12.484 15.478 9.707 1.00 78.06 193 ALA A C 1
ATOM 1622 O O . ALA A 1 193 ? -13.499 14.797 9.612 1.00 78.06 193 ALA A O 1
ATOM 1623 N N . ASP A 1 194 ? -11.546 15.522 8.757 1.00 83.00 194 ASP A N 1
ATOM 1624 C CA . ASP A 1 194 ? -11.707 14.928 7.423 1.00 83.00 194 ASP A CA 1
ATOM 1625 C C . ASP A 1 194 ? -11.234 13.466 7.343 1.00 83.00 194 ASP A C 1
ATOM 1627 O O . ASP A 1 194 ? -11.116 12.903 6.257 1.00 83.00 194 ASP A O 1
ATOM 1631 N N . SER A 1 195 ? -10.936 12.828 8.483 1.00 88.06 195 SER A N 1
ATOM 1632 C CA . SER A 1 195 ? -10.570 11.409 8.487 1.00 88.06 195 SER A CA 1
ATOM 1633 C C . SER A 1 195 ? -11.739 10.563 7.968 1.00 88.06 195 SER A C 1
ATOM 1635 O O . SER A 1 195 ? -12.831 10.651 8.534 1.00 88.06 195 SER A O 1
ATOM 1637 N N . PRO A 1 196 ? -11.534 9.664 6.984 1.00 89.25 196 PRO A N 1
ATOM 1638 C CA . PRO A 1 196 ? -12.585 8.760 6.517 1.00 89.25 196 PRO A CA 1
ATOM 1639 C C . PRO A 1 196 ? -13.162 7.876 7.626 1.00 89.25 196 PRO A C 1
ATOM 1641 O O . PRO A 1 196 ? -14.290 7.405 7.519 1.00 89.25 196 PRO A O 1
ATOM 1644 N N . LEU A 1 197 ? -12.413 7.664 8.714 1.00 92.75 197 LEU A N 1
ATOM 1645 C CA . LEU A 1 197 ? -12.870 6.877 9.857 1.00 92.75 197 LEU A CA 1
ATOM 1646 C C . LEU A 1 197 ? -13.892 7.618 10.733 1.00 92.75 197 LEU A C 1
ATOM 1648 O O . LEU A 1 197 ? -14.613 6.972 11.484 1.00 92.75 197 LEU A O 1
ATOM 1652 N N . LYS A 1 198 ? -14.034 8.948 10.602 1.00 91.75 198 LYS A N 1
ATOM 1653 C CA . LYS A 1 198 ? -15.050 9.744 11.324 1.00 91.75 198 LYS A CA 1
ATOM 1654 C C . LYS A 1 198 ? -16.492 9.399 10.950 1.00 91.75 198 LYS A C 1
ATOM 1656 O O . LYS A 1 198 ? -17.409 9.800 11.659 1.00 91.75 198 LYS A O 1
ATOM 1661 N N . GLN A 1 199 ? -16.712 8.664 9.858 1.00 94.25 199 GLN A N 1
ATOM 1662 C CA . GLN A 1 199 ? -18.041 8.143 9.527 1.00 94.25 199 GLN A CA 1
ATOM 1663 C C . GLN A 1 199 ? -18.475 6.974 10.428 1.00 94.25 199 GLN A C 1
ATOM 1665 O O . GLN A 1 199 ? -19.633 6.556 10.371 1.00 94.25 199 GLN A O 1
ATOM 1670 N N . PHE A 1 200 ? -17.543 6.416 11.201 1.00 96.56 200 PHE A N 1
ATOM 1671 C CA . PHE A 1 200 ? -17.769 5.349 12.162 1.00 96.56 200 PHE A CA 1
ATOM 1672 C C . PHE A 1 200 ? -17.738 5.928 13.581 1.00 96.56 200 PHE A C 1
ATOM 1674 O O . PHE A 1 200 ? -17.160 6.982 13.827 1.00 96.56 200 PHE A O 1
ATOM 1681 N N . ALA A 1 201 ? -18.395 5.249 14.514 1.00 97.00 201 ALA A N 1
ATOM 1682 C CA . ALA A 1 201 ? -18.309 5.516 15.943 1.00 97.00 201 ALA A CA 1
ATOM 1683 C C . ALA A 1 201 ? -17.160 4.722 16.579 1.00 97.00 201 ALA A C 1
ATOM 1685 O O . ALA A 1 201 ? -16.428 5.250 17.408 1.00 97.00 201 ALA A O 1
ATOM 1686 N N . LEU A 1 202 ? -16.983 3.465 16.168 1.00 97.81 202 LEU A N 1
ATOM 1687 C CA . LEU A 1 202 ? -16.017 2.545 16.759 1.00 97.81 202 LEU A CA 1
ATOM 1688 C C . LEU A 1 202 ? -15.398 1.665 15.671 1.00 97.81 202 LEU A C 1
ATOM 1690 O O . LEU A 1 202 ? -16.102 1.201 14.774 1.00 97.81 202 LEU A O 1
ATOM 1694 N N . ILE A 1 203 ? -14.098 1.402 15.776 1.00 97.88 203 ILE A N 1
ATOM 1695 C CA . ILE A 1 203 ? -13.395 0.382 14.992 1.00 97.88 203 ILE A CA 1
ATOM 1696 C C . ILE A 1 203 ? -12.739 -0.604 15.950 1.00 97.88 203 ILE A C 1
ATOM 1698 O O . ILE A 1 203 ? -12.197 -0.211 16.980 1.00 97.88 203 ILE A O 1
ATOM 1702 N N . THR A 1 204 ? -12.786 -1.887 15.609 1.00 98.00 204 THR A N 1
ATOM 1703 C CA . THR A 1 204 ? -12.152 -2.966 16.376 1.00 98.00 204 THR A CA 1
ATOM 1704 C C . THR A 1 204 ? -11.349 -3.856 15.441 1.00 98.00 204 THR A C 1
ATOM 1706 O O . THR A 1 204 ? -11.796 -4.137 14.329 1.00 98.00 204 THR A O 1
ATOM 1709 N N . LEU A 1 205 ? -10.173 -4.292 15.885 1.00 97.38 205 LEU A N 1
ATOM 1710 C CA . LEU A 1 205 ? -9.303 -5.213 15.168 1.00 97.38 205 LEU A CA 1
ATOM 1711 C C . LEU A 1 205 ? -9.018 -6.430 16.034 1.00 97.38 205 LEU A C 1
ATOM 1713 O O . LEU A 1 205 ? -8.616 -6.309 17.194 1.00 97.38 205 LEU A O 1
ATOM 1717 N N . PHE A 1 206 ? -9.166 -7.597 15.427 1.00 96.31 206 PHE A N 1
ATOM 1718 C CA . PHE A 1 206 ? -8.856 -8.880 16.026 1.00 96.31 206 PHE A CA 1
ATOM 1719 C C . PHE A 1 206 ? -7.927 -9.658 15.119 1.00 96.31 206 PHE A C 1
ATOM 1721 O O . PHE A 1 206 ? -8.107 -9.619 13.903 1.00 96.31 206 PHE A O 1
ATOM 1728 N N . ALA A 1 207 ? -6.991 -10.405 15.693 1.00 94.69 207 ALA A N 1
ATOM 1729 C CA . ALA A 1 207 ? -6.086 -11.228 14.908 1.00 94.69 207 ALA A CA 1
ATOM 1730 C C . ALA A 1 207 ? -5.668 -12.516 15.622 1.00 94.69 207 ALA A C 1
ATOM 1732 O O . ALA A 1 207 ? -5.819 -12.658 16.837 1.00 94.69 207 ALA A O 1
ATOM 1733 N N . VAL A 1 208 ? -5.166 -13.468 14.843 1.00 92.62 208 VAL A N 1
ATOM 1734 C CA . VAL A 1 208 ? -4.465 -14.653 15.338 1.00 92.62 208 VAL A CA 1
ATOM 1735 C C . VAL A 1 208 ? -3.092 -14.267 15.875 1.00 92.62 208 VAL A C 1
ATOM 1737 O O . VAL A 1 208 ? -2.462 -13.337 15.375 1.00 92.62 208 VAL A O 1
ATOM 1740 N N . ASP A 1 209 ? -2.622 -15.014 16.869 1.00 90.12 209 ASP A N 1
ATOM 1741 C CA . ASP A 1 209 ? -1.238 -14.966 17.345 1.00 90.12 209 ASP A CA 1
ATOM 1742 C C . ASP A 1 209 ? -0.376 -15.991 16.596 1.00 90.12 209 ASP A C 1
ATOM 1744 O O . ASP A 1 209 ? 0.097 -16.971 17.167 1.00 90.12 209 ASP A O 1
ATOM 1748 N N . ASP A 1 210 ? -0.294 -15.838 15.277 1.00 85.50 210 ASP A N 1
ATOM 1749 C CA . ASP A 1 210 ? 0.467 -16.722 14.392 1.00 85.50 210 ASP A CA 1
ATOM 1750 C C . ASP A 1 210 ? 0.779 -15.997 13.076 1.00 85.50 210 ASP A C 1
ATOM 1752 O O . ASP A 1 210 ? 0.142 -14.995 12.744 1.00 85.50 210 ASP A O 1
ATOM 1756 N N . VAL A 1 211 ? 1.714 -16.536 12.296 1.00 78.50 211 VAL A N 1
ATOM 1757 C CA . VAL A 1 211 ? 2.066 -16.045 10.962 1.00 78.50 211 VAL A CA 1
ATOM 1758 C C . VAL A 1 211 ? 0.954 -16.421 9.973 1.00 78.50 211 VAL A C 1
ATOM 1760 O O . VAL A 1 211 ? 0.793 -17.611 9.657 1.00 78.50 211 VAL A O 1
ATOM 1763 N N . PRO A 1 212 ? 0.187 -15.459 9.423 1.00 71.06 212 PRO A N 1
ATOM 1764 C CA . PRO A 1 212 ? -0.918 -15.793 8.536 1.00 71.06 212 PRO A CA 1
ATOM 1765 C C . PRO A 1 212 ? -0.396 -16.395 7.226 1.00 71.06 212 PRO A C 1
ATOM 1767 O O . PRO A 1 212 ? 0.398 -15.790 6.507 1.00 71.06 212 PRO A O 1
ATOM 1770 N N . GLN A 1 213 ? -0.867 -17.598 6.891 1.00 68.06 213 GLN A N 1
ATOM 1771 C CA . GLN A 1 213 ? -0.404 -18.356 5.718 1.00 68.06 213 GLN A CA 1
ATOM 1772 C C . GLN A 1 213 ? -1.041 -17.880 4.401 1.00 68.06 213 GLN A C 1
ATOM 1774 O O . GLN A 1 213 ? -0.540 -18.184 3.316 1.00 68.06 213 GLN A O 1
ATOM 1779 N N . LYS A 1 214 ? -2.169 -17.163 4.478 1.00 68.00 214 LYS A N 1
ATOM 1780 C CA . LYS A 1 214 ? -2.887 -16.596 3.331 1.00 68.00 214 LYS A CA 1
ATOM 1781 C C . LYS A 1 214 ? -3.447 -15.220 3.664 1.00 68.00 214 LYS A C 1
ATOM 1783 O O . LYS A 1 214 ? -3.970 -15.000 4.754 1.00 68.00 214 LYS A O 1
ATOM 1788 N N . LEU A 1 215 ? -3.424 -14.332 2.671 1.00 58.94 215 LEU A N 1
ATOM 1789 C CA . LEU A 1 215 ? -4.175 -13.076 2.697 1.00 58.94 215 LEU A CA 1
ATOM 1790 C C . LEU A 1 215 ? -5.664 -13.372 2.930 1.00 58.94 215 LEU A C 1
ATOM 1792 O O . LEU A 1 215 ? -6.243 -14.216 2.246 1.00 58.94 215 LEU A O 1
ATOM 1796 N N . GLY A 1 216 ? -6.279 -12.680 3.883 1.00 60.66 216 GLY A N 1
ATOM 1797 C CA . GLY A 1 216 ? -7.693 -12.846 4.240 1.00 60.66 216 GLY A CA 1
ATOM 1798 C C . GLY A 1 216 ? -7.960 -13.699 5.486 1.00 60.66 216 GLY A C 1
ATOM 1799 O O . GLY A 1 216 ? -9.062 -13.632 6.024 1.00 60.66 216 GLY A O 1
ATOM 1800 N N . GLU A 1 217 ? -6.996 -14.488 5.965 1.00 78.81 217 GLU A N 1
ATOM 1801 C CA . GLU A 1 217 ? -7.215 -15.427 7.071 1.00 78.81 217 GLU A CA 1
ATOM 1802 C C . GLU A 1 217 ? -6.776 -14.853 8.428 1.00 78.81 217 GLU A C 1
ATOM 1804 O O . GLU A 1 217 ? -5.809 -14.104 8.524 1.00 78.81 217 GLU A O 1
ATOM 1809 N N . GLY A 1 218 ? -7.493 -15.219 9.495 1.00 87.94 218 GLY A N 1
ATOM 1810 C CA . GLY A 1 218 ? -7.055 -14.971 10.870 1.00 87.94 218 GLY A CA 1
ATOM 1811 C C . GLY A 1 218 ? -7.095 -13.520 11.358 1.00 87.94 218 GLY A C 1
ATOM 1812 O O . GLY A 1 218 ? -6.660 -13.275 12.473 1.00 87.94 218 GLY A O 1
ATOM 1813 N N . ILE A 1 219 ? -7.637 -12.572 10.592 1.00 91.56 219 ILE A N 1
ATOM 1814 C CA . ILE A 1 219 ? -7.790 -11.169 11.002 1.00 91.56 219 ILE A CA 1
ATOM 1815 C C . ILE A 1 219 ? -9.207 -10.679 10.712 1.00 91.56 219 ILE A C 1
ATOM 1817 O O . ILE A 1 219 ? -9.812 -11.034 9.700 1.00 91.56 219 ILE A O 1
ATOM 1821 N N . VAL A 1 220 ? -9.762 -9.882 11.620 1.00 94.62 220 VAL A N 1
ATOM 1822 C CA . VAL A 1 220 ? -11.112 -9.327 11.506 1.00 94.62 220 VAL A CA 1
ATOM 1823 C C . VAL A 1 220 ? -11.079 -7.873 11.945 1.00 94.62 220 VAL A C 1
ATOM 1825 O O . VAL A 1 220 ? -10.789 -7.585 13.102 1.00 94.62 220 VAL A O 1
ATOM 1828 N N . LEU A 1 221 ? -11.427 -6.969 11.032 1.00 95.81 221 LEU A N 1
ATOM 1829 C CA . LEU A 1 221 ? -11.748 -5.583 11.351 1.00 95.81 221 LEU A CA 1
ATOM 1830 C C . LEU A 1 221 ? -13.270 -5.424 11.349 1.00 95.81 221 LEU A C 1
ATOM 1832 O O . LEU A 1 221 ? -13.936 -5.871 10.415 1.00 95.81 221 LEU A O 1
ATOM 1836 N N . ARG A 1 222 ? -13.823 -4.787 12.382 1.00 96.56 222 ARG A N 1
ATOM 1837 C CA . ARG A 1 222 ? -15.225 -4.344 12.404 1.00 96.56 222 ARG A CA 1
ATOM 1838 C C . ARG A 1 222 ? -15.283 -2.842 12.594 1.00 96.56 222 ARG A C 1
ATOM 1840 O O . ARG A 1 222 ? -14.512 -2.297 13.383 1.00 96.56 222 ARG A O 1
ATOM 1847 N N . ALA A 1 223 ? -16.207 -2.204 11.893 1.00 97.06 223 ALA A N 1
ATOM 1848 C CA . ALA A 1 223 ? -16.463 -0.778 11.972 1.00 97.06 223 ALA A CA 1
ATOM 1849 C C . ALA A 1 223 ? -17.962 -0.560 12.183 1.00 97.06 223 ALA A C 1
ATOM 1851 O O . ALA A 1 223 ? -18.773 -1.102 11.438 1.00 97.06 223 ALA A O 1
ATOM 1852 N N . TYR A 1 224 ? -18.311 0.227 13.193 1.00 97.06 224 TYR A N 1
ATOM 1853 C CA . TYR A 1 224 ? -19.692 0.467 13.608 1.00 97.06 224 TYR A CA 1
ATOM 1854 C C . TYR A 1 224 ? -20.053 1.916 13.324 1.00 97.06 224 TYR A C 1
ATOM 1856 O O . TYR A 1 224 ? -19.284 2.814 13.669 1.00 97.06 224 TYR A O 1
ATOM 1864 N N . ARG A 1 225 ? -21.203 2.183 12.707 1.00 96.31 225 ARG A N 1
ATOM 1865 C CA . ARG A 1 225 ? -21.663 3.545 12.410 1.00 96.31 225 ARG A CA 1
ATOM 1866 C C . ARG A 1 225 ? -22.254 4.239 13.646 1.00 96.31 225 ARG A C 1
ATOM 1868 O O . ARG A 1 225 ? -22.747 3.583 14.567 1.00 96.31 225 ARG A O 1
ATOM 1875 N N . PRO A 1 226 ? -22.264 5.584 13.673 1.00 96.06 226 PRO A N 1
ATOM 1876 C CA . PRO A 1 226 ? -22.994 6.340 14.682 1.00 96.06 226 PRO A CA 1
ATOM 1877 C C . PRO A 1 226 ? -24.466 5.915 14.764 1.00 96.06 226 PRO A C 1
ATOM 1879 O O . PRO A 1 226 ? -25.169 5.880 13.756 1.00 96.06 226 PRO A O 1
ATOM 1882 N N . GLY A 1 227 ? -24.931 5.622 15.980 1.00 94.69 227 GLY A N 1
ATOM 1883 C CA . GLY A 1 227 ? -26.305 5.193 16.257 1.00 94.69 227 GLY A CA 1
ATOM 1884 C C . GLY A 1 227 ? -26.519 3.677 16.285 1.00 94.69 227 GLY A C 1
ATOM 1885 O O . GLY A 1 227 ? -27.593 3.239 16.695 1.00 94.69 227 GLY A O 1
ATOM 1886 N N . GLU A 1 228 ? -25.522 2.873 15.908 1.00 95.50 228 GLU A N 1
ATOM 1887 C CA . GLU A 1 228 ? -25.563 1.432 16.156 1.00 95.50 228 GLU A CA 1
ATOM 1888 C C . GLU A 1 228 ? -25.526 1.132 17.662 1.00 95.50 228 GLU A C 1
ATOM 1890 O O . GLU A 1 228 ? -24.891 1.839 18.447 1.00 95.50 228 GLU A O 1
ATOM 1895 N N . THR A 1 229 ? -26.239 0.083 18.080 1.00 96.56 229 THR A N 1
ATOM 1896 C CA . THR A 1 229 ? -26.278 -0.327 19.490 1.00 96.56 229 THR A CA 1
ATOM 1897 C C . THR A 1 229 ? -25.070 -1.199 19.804 1.00 96.56 229 THR A C 1
ATOM 1899 O O . THR A 1 229 ? -24.948 -2.316 19.297 1.00 96.56 229 THR A O 1
ATOM 1902 N N . LEU A 1 230 ? -24.194 -0.679 20.661 1.00 96.69 230 LEU A N 1
ATOM 1903 C CA . LEU A 1 230 ? -23.009 -1.372 21.151 1.00 96.69 230 LEU A CA 1
ATOM 1904 C C . LEU A 1 230 ? -23.248 -1.900 22.565 1.00 96.69 230 LEU A C 1
ATOM 1906 O O . LEU A 1 230 ? -23.828 -1.215 23.409 1.00 96.69 230 LEU A O 1
ATOM 1910 N N . VAL A 1 231 ? -22.769 -3.111 22.828 1.00 95.75 231 VAL A N 1
ATOM 1911 C CA . VAL A 1 231 ? -22.857 -3.772 24.131 1.00 95.75 231 VAL A CA 1
ATOM 1912 C C . VAL A 1 231 ? -21.465 -4.046 24.676 1.00 95.75 231 VAL A C 1
ATOM 1914 O O . VAL A 1 231 ? -20.549 -4.387 23.927 1.00 95.75 231 VAL A O 1
ATOM 1917 N N . SER A 1 232 ? -21.309 -3.901 25.993 1.00 95.31 232 SER A N 1
ATOM 1918 C CA . SER A 1 232 ? -20.062 -4.264 26.662 1.00 95.31 232 SER A CA 1
ATOM 1919 C C . SER A 1 232 ? -19.869 -5.779 26.624 1.00 95.31 232 SER A C 1
ATOM 1921 O O . SER A 1 232 ? -20.791 -6.545 26.918 1.00 95.31 232 SER A O 1
ATOM 1923 N N . VAL A 1 233 ? -18.660 -6.206 26.282 1.00 94.50 233 VAL A N 1
ATOM 1924 C CA . VAL A 1 233 ? -18.256 -7.607 26.205 1.00 94.50 233 VAL A CA 1
ATOM 1925 C C . VAL A 1 233 ? -16.982 -7.839 27.004 1.00 94.50 233 VAL A C 1
ATOM 1927 O O . VAL A 1 233 ? -16.165 -6.942 27.200 1.00 94.50 233 VAL A O 1
ATOM 1930 N N . GLN A 1 234 ? -16.805 -9.073 27.466 1.00 90.31 234 GLN A N 1
ATOM 1931 C CA . GLN A 1 234 ? -15.555 -9.517 28.072 1.00 90.31 234 GLN A CA 1
ATOM 1932 C C . GLN A 1 234 ? -14.805 -10.398 27.069 1.00 90.31 234 GLN A C 1
ATOM 1934 O O . GLN A 1 234 ? -15.409 -11.349 26.560 1.00 90.31 234 GLN A O 1
ATOM 1939 N N . PRO A 1 235 ? -13.519 -10.116 26.783 1.00 91.69 235 PRO A N 1
ATOM 1940 C CA . PRO A 1 235 ? -12.718 -10.964 25.913 1.00 91.69 235 PRO A CA 1
ATOM 1941 C C . PRO A 1 235 ? -12.708 -12.421 26.409 1.00 91.69 235 PRO A C 1
ATOM 1943 O O . PRO A 1 235 ? -12.427 -12.662 27.585 1.00 91.69 235 PRO A O 1
ATOM 1946 N N . PRO A 1 236 ? -12.996 -13.409 25.544 1.00 94.69 236 PRO A N 1
ATOM 1947 C CA . PRO A 1 236 ? -12.976 -14.827 25.904 1.00 94.69 236 PRO A CA 1
ATOM 1948 C C . PRO A 1 236 ? -11.554 -15.414 25.953 1.00 94.69 236 PRO A C 1
ATOM 1950 O O . PRO A 1 236 ? -11.384 -16.577 26.313 1.00 94.69 236 PRO A O 1
ATOM 1953 N N . CYS A 1 237 ? -10.539 -14.636 25.575 1.00 92.88 237 CYS A N 1
ATOM 1954 C CA . CYS A 1 237 ? -9.129 -15.001 25.588 1.00 92.88 237 CYS A CA 1
ATOM 1955 C C . CYS A 1 237 ? -8.300 -13.903 26.266 1.00 92.88 237 CYS A C 1
ATOM 1957 O O . CYS A 1 237 ? -8.692 -12.733 26.288 1.00 92.88 237 CYS A O 1
ATOM 1959 N N . SER A 1 238 ? -7.137 -14.278 26.797 1.00 91.62 238 SER A N 1
ATOM 1960 C CA . SER A 1 238 ? -6.176 -13.303 27.313 1.00 91.62 238 SER A CA 1
ATOM 1961 C C . SER A 1 238 ? -5.654 -12.405 26.181 1.00 91.62 238 SER A C 1
ATOM 1963 O O . SER A 1 238 ? -5.477 -12.886 25.055 1.00 91.62 238 SER A O 1
ATOM 1965 N N . PRO A 1 239 ? -5.401 -11.114 26.450 1.00 91.12 239 PRO A N 1
ATOM 1966 C CA . PRO A 1 239 ? -4.699 -10.261 25.500 1.00 91.12 239 PRO A CA 1
ATOM 1967 C C . PRO A 1 239 ? -3.234 -10.706 25.358 1.00 91.12 239 PRO A C 1
ATOM 1969 O O . PRO A 1 239 ? -2.712 -11.405 26.229 1.00 91.12 239 PRO A O 1
ATOM 1972 N N . LEU A 1 240 ? -2.594 -10.310 24.257 1.00 91.00 240 LEU A N 1
ATOM 1973 C CA . LEU A 1 240 ? -1.196 -10.651 23.953 1.00 91.00 240 LEU A CA 1
ATOM 1974 C C . LEU A 1 240 ? -0.208 -9.904 24.858 1.00 91.00 240 LEU A C 1
ATOM 1976 O O . LEU A 1 240 ? 0.837 -10.428 25.236 1.00 91.00 240 LEU A O 1
ATOM 1980 N N . ASP A 1 241 ? -0.589 -8.701 25.266 1.00 87.62 241 ASP A N 1
ATOM 1981 C CA . ASP A 1 241 ? 0.153 -7.846 26.183 1.00 87.62 241 ASP A CA 1
ATOM 1982 C C . ASP A 1 241 ? -0.834 -7.074 27.078 1.00 87.62 241 ASP A C 1
ATOM 1984 O O . ASP A 1 241 ? -2.056 -7.140 26.893 1.00 87.62 241 ASP A O 1
ATOM 1988 N N . GLU A 1 242 ? -0.330 -6.389 28.104 1.00 87.88 242 GLU A N 1
ATOM 1989 C CA . GLU A 1 242 ? -1.145 -5.576 28.993 1.00 87.88 242 GLU A CA 1
ATOM 1990 C C . GLU A 1 242 ? -1.923 -4.524 28.178 1.00 87.88 242 GLU A C 1
ATOM 1992 O O . GLU A 1 242 ? -1.329 -3.753 27.419 1.00 87.88 242 GLU A O 1
ATOM 1997 N N . PRO A 1 243 ? -3.262 -4.456 28.315 1.00 90.19 243 PRO A N 1
ATOM 1998 C CA . PRO A 1 243 ? -4.030 -3.434 27.627 1.00 90.19 243 PRO A CA 1
ATOM 1999 C C . PRO A 1 243 ? -3.544 -2.028 27.960 1.00 90.19 243 PRO A C 1
ATOM 2001 O O . PRO A 1 243 ? -3.409 -1.683 29.137 1.00 90.19 243 PRO A O 1
ATOM 2004 N N . ALA A 1 244 ? -3.368 -1.204 26.931 1.00 90.31 244 ALA A N 1
ATOM 2005 C CA . ALA A 1 244 ? -2.877 0.165 27.050 1.00 90.31 244 ALA A CA 1
ATOM 2006 C C . ALA A 1 244 ? -3.882 1.157 26.447 1.00 90.31 244 ALA A C 1
ATOM 2008 O O . ALA A 1 244 ? -4.546 0.856 25.458 1.00 90.31 244 ALA A O 1
ATOM 2009 N N . ALA A 1 245 ? -3.992 2.359 27.020 1.00 91.44 245 ALA A N 1
ATOM 2010 C CA . ALA A 1 245 ? -4.764 3.424 26.386 1.00 91.44 245 ALA A CA 1
ATOM 2011 C C . ALA A 1 245 ? -4.043 3.858 25.110 1.00 91.44 245 ALA A C 1
ATOM 2013 O O . ALA A 1 245 ? -2.829 4.092 25.134 1.00 91.44 245 ALA A O 1
ATOM 2014 N N . LEU A 1 246 ? -4.792 3.966 24.018 1.00 92.81 246 LEU A N 1
ATOM 2015 C CA . LEU A 1 246 ? -4.280 4.458 22.752 1.00 92.81 246 LEU A CA 1
ATOM 2016 C C . LEU A 1 246 ? -4.387 5.980 22.727 1.00 92.81 246 LEU A C 1
ATOM 2018 O O . LEU A 1 246 ? -5.418 6.549 23.079 1.00 92.81 246 LEU A O 1
ATOM 2022 N N . THR A 1 247 ? -3.324 6.650 22.292 1.00 92.00 247 THR A N 1
ATOM 2023 C CA . THR A 1 247 ? -3.349 8.091 22.032 1.00 92.00 247 THR A CA 1
ATOM 2024 C C . THR A 1 247 ? -2.922 8.397 20.606 1.00 92.00 247 THR A C 1
ATOM 2026 O O . THR A 1 247 ? -2.065 7.726 20.031 1.00 92.00 247 THR A O 1
ATOM 2029 N N . PHE A 1 248 ? -3.513 9.451 20.048 1.00 92.25 248 PHE A N 1
ATOM 2030 C CA . PHE A 1 248 ? -3.160 9.976 18.735 1.00 92.25 248 PHE A CA 1
ATOM 2031 C C . PHE A 1 248 ? -2.142 11.102 18.896 1.00 92.25 248 PHE A C 1
ATOM 2033 O O . PHE A 1 248 ? -2.404 12.077 19.605 1.00 92.25 248 PHE A O 1
ATOM 2040 N N . ALA A 1 249 ? -0.999 10.993 18.225 1.00 90.44 249 ALA A N 1
ATOM 2041 C CA . ALA A 1 249 ? -0.039 12.086 18.114 1.00 90.44 249 ALA A CA 1
ATOM 2042 C C . ALA A 1 249 ? 0.129 12.477 16.640 1.00 90.44 249 ALA A C 1
ATOM 2044 O O . ALA A 1 249 ? 0.303 11.584 15.809 1.00 90.44 249 ALA A O 1
ATOM 2045 N N . PRO A 1 250 ? 0.095 13.777 16.292 1.00 88.31 250 PRO A N 1
ATOM 2046 C CA . PRO A 1 250 ? 0.535 14.225 14.977 1.00 88.31 250 PRO A CA 1
ATOM 2047 C C . PRO A 1 250 ? 1.942 13.698 14.687 1.00 88.31 250 PRO A C 1
ATOM 2049 O O . PRO A 1 250 ? 2.818 13.787 15.545 1.00 88.31 250 PRO A O 1
ATOM 2052 N N . SER A 1 251 ? 2.131 13.151 13.492 1.00 83.00 251 SER A N 1
ATOM 2053 C CA . SER A 1 251 ? 3.431 12.742 12.956 1.00 83.00 251 SER A CA 1
ATOM 2054 C C . SER A 1 251 ? 3.678 13.499 11.649 1.00 83.00 251 SER A C 1
ATOM 2056 O O . SER A 1 251 ? 2.771 14.161 11.119 1.00 83.00 251 SER A O 1
ATOM 2058 N N . ASP A 1 252 ? 4.919 13.475 11.171 1.00 78.62 252 ASP A N 1
ATOM 2059 C CA . ASP A 1 252 ? 5.293 14.150 9.939 1.00 78.62 252 ASP A CA 1
ATOM 2060 C C . ASP A 1 252 ? 4.431 13.650 8.781 1.00 78.62 252 ASP A C 1
ATOM 2062 O O . ASP A 1 252 ? 4.287 12.455 8.538 1.00 78.62 252 ASP A O 1
ATOM 2066 N N . ALA A 1 253 ? 3.815 14.587 8.060 1.00 80.81 253 ALA A N 1
ATOM 2067 C CA . ALA A 1 253 ? 2.992 14.238 6.916 1.00 80.81 253 ALA A CA 1
ATOM 2068 C C . ALA A 1 253 ? 3.835 13.507 5.859 1.00 80.81 253 ALA A C 1
ATOM 2070 O O . ALA A 1 253 ? 4.928 13.964 5.510 1.00 80.81 253 ALA A O 1
ATOM 2071 N N . VAL A 1 254 ? 3.292 12.398 5.361 1.00 87.31 254 VAL A N 1
ATOM 2072 C CA . VAL A 1 254 ? 4.010 11.389 4.578 1.00 87.31 254 VAL A CA 1
ATOM 2073 C C . VAL A 1 254 ? 3.695 11.493 3.092 1.00 87.31 254 VAL A C 1
ATOM 2075 O O . VAL A 1 254 ? 2.694 12.097 2.694 1.00 87.31 254 VAL A O 1
ATOM 2078 N N . TYR A 1 255 ? 4.545 10.871 2.281 1.00 90.19 255 TYR A N 1
ATOM 2079 C CA . TYR A 1 255 ? 4.423 10.782 0.827 1.00 90.19 255 TYR A CA 1
ATOM 2080 C C . TYR A 1 255 ? 4.093 9.344 0.406 1.00 90.19 255 TYR A C 1
ATOM 2082 O O . TYR A 1 255 ? 4.317 8.424 1.201 1.00 90.19 255 TYR A O 1
ATOM 2090 N N . PRO A 1 256 ? 3.556 9.134 -0.811 1.00 89.31 256 PRO A N 1
ATOM 2091 C CA . PRO A 1 256 ? 3.474 7.802 -1.390 1.00 89.31 256 PRO A CA 1
ATOM 2092 C C . PRO A 1 256 ? 4.864 7.173 -1.480 1.00 89.31 256 PRO A C 1
ATOM 2094 O O . PRO A 1 256 ? 5.878 7.871 -1.529 1.00 89.31 256 PRO A O 1
ATOM 2097 N N . ASP A 1 257 ? 4.901 5.850 -1.518 1.00 87.38 257 ASP A N 1
ATOM 2098 C CA . ASP A 1 257 ? 6.141 5.117 -1.727 1.00 87.38 257 ASP A CA 1
ATOM 2099 C C . ASP A 1 257 ? 6.724 5.372 -3.114 1.00 87.38 257 ASP A C 1
ATOM 2101 O O . ASP A 1 257 ? 6.006 5.676 -4.065 1.00 87.38 257 ASP A O 1
ATOM 2105 N N . GLU A 1 258 ? 8.037 5.220 -3.245 1.00 83.75 258 GLU A N 1
ATOM 2106 C CA . GLU A 1 258 ? 8.732 5.437 -4.513 1.00 83.75 258 GLU A CA 1
ATOM 2107 C C . GLU A 1 258 ? 8.199 4.566 -5.660 1.00 83.75 258 GLU A C 1
ATOM 2109 O O . GLU A 1 258 ? 8.247 4.998 -6.812 1.00 83.75 258 GLU A O 1
ATOM 2114 N N . ASN A 1 259 ? 7.655 3.381 -5.350 1.00 78.88 259 ASN A N 1
ATOM 2115 C CA . ASN A 1 259 ? 7.046 2.478 -6.327 1.00 78.88 259 ASN A CA 1
ATOM 2116 C C . ASN A 1 259 ? 5.603 2.865 -6.684 1.00 78.88 259 ASN A C 1
ATOM 2118 O O . ASN A 1 259 ? 5.073 2.410 -7.696 1.00 78.88 259 ASN A O 1
ATOM 2122 N N . ASP A 1 260 ? 4.968 3.706 -5.866 1.00 82.50 260 ASP A N 1
ATOM 2123 C CA . ASP A 1 260 ? 3.651 4.279 -6.140 1.00 82.50 260 ASP A CA 1
ATOM 2124 C C . ASP A 1 260 ? 3.769 5.564 -6.993 1.00 82.50 260 ASP A C 1
ATOM 2126 O O . ASP A 1 260 ? 2.826 5.953 -7.684 1.00 82.50 260 ASP A O 1
ATOM 2130 N N . LEU A 1 261 ? 4.928 6.230 -6.992 1.00 82.56 261 LEU A N 1
ATOM 2131 C CA . LEU A 1 261 ? 5.140 7.496 -7.696 1.00 82.56 261 LEU A CA 1
ATOM 2132 C C . LEU A 1 261 ? 5.555 7.328 -9.169 1.00 82.56 261 LEU A C 1
ATOM 2134 O O . LEU A 1 261 ? 6.267 6.387 -9.526 1.00 82.56 261 LEU A O 1
ATOM 2138 N N . PRO A 1 262 ? 5.191 8.287 -10.045 1.00 79.31 262 PRO A N 1
ATOM 2139 C CA . PRO A 1 262 ? 5.766 8.383 -11.381 1.00 79.31 262 PRO A CA 1
ATOM 2140 C C . PRO A 1 262 ? 7.302 8.442 -11.332 1.00 79.31 262 PRO A C 1
ATOM 2142 O O . PRO A 1 262 ? 7.854 9.319 -10.662 1.00 79.31 262 PRO A O 1
ATOM 2145 N N . PRO A 1 263 ? 8.025 7.586 -12.074 1.00 74.25 263 PRO A N 1
ATOM 2146 C CA . PRO A 1 263 ? 9.474 7.476 -11.891 1.00 74.25 263 PRO A CA 1
ATOM 2147 C C . PRO A 1 263 ? 10.292 8.713 -12.250 1.00 74.25 263 PRO A C 1
ATOM 2149 O O . PRO A 1 263 ? 11.390 8.857 -11.730 1.00 74.25 263 PRO A O 1
ATOM 2152 N N . ALA A 1 264 ? 9.768 9.644 -13.052 1.00 76.31 264 ALA A N 1
ATOM 2153 C CA . ALA A 1 264 ? 10.417 10.938 -13.270 1.00 76.31 264 ALA A CA 1
ATOM 2154 C C . ALA A 1 264 ? 10.532 11.757 -11.966 1.00 76.31 264 ALA A C 1
ATOM 2156 O O . ALA A 1 264 ? 11.540 12.427 -11.748 1.00 76.31 264 ALA A O 1
ATOM 2157 N N . ILE A 1 265 ? 9.539 11.658 -11.073 1.00 85.31 265 ILE A N 1
ATOM 2158 C CA . ILE A 1 265 ? 9.580 12.271 -9.738 1.00 85.31 265 ILE A CA 1
ATOM 2159 C C . ILE A 1 265 ? 10.640 11.571 -8.891 1.00 85.31 265 ILE A C 1
ATOM 2161 O O . ILE A 1 265 ? 11.522 12.236 -8.355 1.00 85.31 265 ILE A O 1
ATOM 2165 N N . THR A 1 266 ? 10.604 10.239 -8.816 1.00 82.31 266 THR A N 1
ATOM 2166 C CA . THR A 1 266 ? 11.571 9.455 -8.033 1.00 82.31 266 THR A CA 1
ATOM 2167 C C . THR A 1 266 ? 13.006 9.687 -8.511 1.00 82.31 266 THR A C 1
ATOM 2169 O O . THR A 1 266 ? 13.879 9.996 -7.706 1.00 82.31 266 THR A O 1
ATOM 2172 N N . ALA A 1 267 ? 13.253 9.627 -9.823 1.00 80.50 267 ALA A N 1
ATOM 2173 C CA . ALA A 1 267 ? 14.562 9.880 -10.420 1.00 80.50 267 ALA A CA 1
ATOM 2174 C C . ALA A 1 267 ? 15.057 11.297 -10.118 1.00 80.50 267 ALA A C 1
ATOM 2176 O O . ALA A 1 267 ? 16.207 11.468 -9.725 1.00 80.50 267 ALA A O 1
ATOM 2177 N N . TYR A 1 268 ? 14.184 12.304 -10.230 1.00 87.38 268 TYR A N 1
ATOM 2178 C CA . TYR A 1 268 ? 14.532 13.671 -9.860 1.00 87.38 268 TYR A CA 1
ATOM 2179 C C . TYR A 1 268 ? 14.921 13.783 -8.382 1.00 87.38 268 TYR A C 1
ATOM 2181 O O . TYR A 1 268 ? 15.919 14.428 -8.068 1.00 87.38 268 TYR A O 1
ATOM 2189 N N . LEU A 1 269 ? 14.154 13.169 -7.474 1.00 89.12 269 LEU A N 1
ATOM 2190 C CA . LEU A 1 269 ? 14.452 13.195 -6.042 1.00 89.12 269 LEU A CA 1
ATOM 2191 C C . LEU A 1 269 ? 15.805 12.544 -5.742 1.00 89.12 269 LEU A C 1
ATOM 2193 O O . LEU A 1 269 ? 16.586 13.129 -4.999 1.00 89.12 269 LEU A O 1
ATOM 2197 N N . VAL A 1 270 ? 16.108 11.401 -6.361 1.00 86.06 270 VAL A N 1
ATOM 2198 C CA . VAL A 1 270 ? 17.403 10.714 -6.223 1.00 86.06 270 VAL A CA 1
ATOM 2199 C C . VAL A 1 270 ? 18.550 11.563 -6.775 1.00 86.06 270 VAL A C 1
ATOM 2201 O O . VAL A 1 270 ? 19.542 11.769 -6.085 1.00 86.06 270 VAL A O 1
ATOM 2204 N N . ASP A 1 271 ? 18.409 12.115 -7.984 1.00 85.62 271 ASP A N 1
ATOM 2205 C CA . ASP A 1 271 ? 19.454 12.928 -8.626 1.00 85.62 271 ASP A CA 1
ATOM 2206 C C . ASP A 1 271 ? 19.767 14.231 -7.852 1.00 85.62 271 ASP A C 1
ATOM 2208 O O . ASP A 1 271 ? 20.788 14.872 -8.112 1.00 85.62 271 ASP A O 1
ATOM 2212 N N . HIS A 1 272 ? 18.902 14.628 -6.909 1.00 88.56 272 HIS A N 1
ATOM 2213 C CA . HIS A 1 272 ? 19.033 15.838 -6.091 1.00 88.56 272 HIS A CA 1
ATOM 2214 C C . HIS A 1 272 ? 19.136 15.558 -4.579 1.00 88.56 272 HIS A C 1
ATOM 2216 O O . HIS A 1 272 ? 18.928 16.484 -3.792 1.00 88.56 272 HIS A O 1
ATOM 2222 N N . ASP A 1 273 ? 19.429 14.320 -4.161 1.00 89.12 273 ASP A N 1
ATOM 2223 C CA . ASP A 1 273 ? 19.567 13.918 -2.748 1.00 89.12 273 ASP A CA 1
ATOM 2224 C C . ASP A 1 273 ? 18.324 14.253 -1.879 1.00 89.12 273 ASP A C 1
ATOM 2226 O O . ASP A 1 273 ? 18.423 14.661 -0.717 1.00 89.12 273 ASP A O 1
ATOM 2230 N N . ARG A 1 274 ? 17.121 14.137 -2.458 1.00 89.38 274 ARG A N 1
ATOM 2231 C CA . ARG A 1 274 ? 15.813 14.389 -1.814 1.00 89.38 274 ARG A CA 1
ATOM 2232 C C . ARG A 1 274 ? 14.964 13.126 -1.636 1.00 89.38 274 ARG A C 1
ATOM 2234 O O . ARG A 1 274 ? 13.832 13.219 -1.164 1.00 89.38 274 ARG A O 1
ATOM 2241 N N . ASP A 1 275 ? 15.474 11.958 -1.998 1.00 85.75 275 ASP A N 1
ATOM 2242 C CA . ASP A 1 275 ? 14.799 10.659 -1.897 1.00 85.75 275 ASP A CA 1
ATOM 2243 C C . ASP A 1 275 ? 14.478 10.252 -0.448 1.00 85.75 275 ASP A C 1
ATOM 2245 O O . ASP A 1 275 ? 13.454 9.616 -0.203 1.00 85.75 275 ASP A O 1
ATOM 2249 N N . MET A 1 276 ? 15.246 10.738 0.535 1.00 87.06 276 MET A N 1
ATOM 2250 C CA . MET A 1 276 ? 14.954 10.555 1.968 1.00 87.06 276 MET A CA 1
ATOM 2251 C C . MET A 1 276 ? 13.584 11.105 2.405 1.00 87.06 276 MET A C 1
ATOM 2253 O O . MET A 1 276 ? 13.071 10.713 3.451 1.00 87.06 276 MET A O 1
ATOM 2257 N N . LEU A 1 277 ? 12.951 11.980 1.612 1.00 85.56 277 LEU A N 1
ATOM 2258 C CA . LEU A 1 277 ? 11.562 12.398 1.846 1.00 85.56 277 LEU A CA 1
ATOM 2259 C C . LEU A 1 277 ? 10.583 11.212 1.778 1.00 85.56 277 LEU A C 1
ATOM 2261 O O . LEU A 1 277 ? 9.574 11.210 2.484 1.00 85.56 277 LEU A O 1
ATOM 2265 N N . LEU A 1 278 ? 10.883 10.207 0.950 1.00 84.06 278 LEU A N 1
ATOM 2266 C CA . LEU A 1 278 ? 10.059 9.010 0.750 1.00 84.06 278 LEU A CA 1
ATOM 2267 C C . LEU A 1 278 ? 10.392 7.889 1.756 1.00 84.06 278 LEU A C 1
ATOM 2269 O O . LEU A 1 278 ? 9.569 7.003 1.993 1.00 84.06 278 LEU A O 1
ATOM 2273 N N . HIS A 1 279 ? 11.568 7.960 2.391 1.00 75.00 279 HIS A N 1
ATOM 2274 C CA . HIS A 1 279 ? 12.182 6.888 3.187 1.00 75.00 279 HIS A CA 1
ATOM 2275 C C . HIS A 1 279 ? 12.531 7.346 4.615 1.00 75.00 279 HIS A C 1
ATOM 2277 O O . HIS A 1 279 ? 13.695 7.361 5.008 1.00 75.00 279 HIS A O 1
ATOM 2283 N N . HIS A 1 280 ? 11.530 7.755 5.400 1.00 68.44 280 HIS A N 1
ATOM 2284 C CA . HIS A 1 280 ? 11.715 8.203 6.791 1.00 68.44 280 HIS A CA 1
ATOM 2285 C C . HIS A 1 280 ? 11.418 7.086 7.811 1.00 68.44 280 HIS A C 1
ATOM 2287 O O . HIS A 1 280 ? 10.545 6.248 7.586 1.00 68.44 280 HIS A O 1
ATOM 2293 N N . ASP A 1 281 ? 12.097 7.111 8.964 1.00 63.97 281 ASP A N 1
ATOM 2294 C CA . ASP A 1 281 ? 12.066 6.043 9.984 1.00 63.97 281 ASP A CA 1
ATOM 2295 C C . ASP A 1 281 ? 10.660 5.740 10.543 1.00 63.97 281 ASP A C 1
ATOM 2297 O O . ASP A 1 281 ? 10.358 4.606 10.909 1.00 63.97 281 ASP A O 1
ATOM 2301 N N . GLU A 1 282 ? 9.756 6.728 10.569 1.00 64.06 282 GLU A N 1
ATOM 2302 C CA . GLU A 1 282 ? 8.376 6.544 11.052 1.00 64.06 282 GLU A CA 1
ATOM 2303 C C . GLU A 1 282 ? 7.443 5.860 10.033 1.00 64.06 282 GLU A C 1
ATOM 2305 O O . GLU A 1 282 ? 6.249 5.682 10.293 1.00 64.06 282 GLU A O 1
ATOM 2310 N N . LYS A 1 283 ? 7.952 5.456 8.861 1.00 68.94 283 LYS A N 1
ATOM 2311 C CA . LYS A 1 283 ? 7.160 4.784 7.821 1.00 68.94 283 LYS A CA 1
ATOM 2312 C C . LYS A 1 283 ? 6.552 3.472 8.323 1.00 68.94 283 LYS A C 1
ATOM 2314 O O . LYS A 1 283 ? 5.398 3.186 8.012 1.00 68.94 283 LYS A O 1
ATOM 2319 N N . LEU A 1 284 ? 7.284 2.717 9.138 1.00 79.19 284 LEU A N 1
ATOM 2320 C CA . LEU A 1 284 ? 6.911 1.354 9.536 1.00 79.19 284 LEU A CA 1
ATOM 2321 C C . LEU A 1 284 ? 5.980 1.284 10.752 1.00 79.19 284 LEU A C 1
ATOM 2323 O O . LEU A 1 284 ? 5.662 0.213 11.221 1.00 79.19 284 LEU A O 1
ATOM 2327 N N . LEU A 1 285 ? 5.498 2.419 11.243 1.00 87.50 285 LEU A N 1
ATOM 2328 C CA . LEU A 1 285 ? 4.820 2.540 12.527 1.00 87.50 285 LEU A CA 1
ATOM 2329 C C . LEU A 1 285 ? 3.284 2.514 12.389 1.00 87.50 285 LEU A C 1
ATOM 2331 O O . LEU A 1 285 ? 2.740 3.129 11.472 1.00 87.50 285 LEU A O 1
ATOM 2335 N N . SER A 1 286 ? 2.548 1.877 13.311 1.00 94.00 286 SER A N 1
ATOM 2336 C CA . SER A 1 286 ? 1.074 1.952 13.372 1.00 94.00 286 SER A CA 1
ATOM 2337 C C . SER A 1 286 ? 0.557 3.392 13.349 1.00 94.00 286 SER A C 1
ATOM 2339 O O . SER A 1 286 ? 0.966 4.232 14.165 1.00 94.00 286 SER A O 1
ATOM 2341 N N . ARG A 1 287 ? -0.361 3.683 12.422 1.00 93.50 287 ARG A N 1
ATOM 2342 C CA . ARG A 1 287 ? -0.835 5.047 12.150 1.00 93.50 287 ARG A CA 1
ATOM 2343 C C . ARG A 1 287 ? -2.188 5.097 11.450 1.00 93.50 287 ARG A C 1
ATOM 2345 O O . ARG A 1 287 ? -2.616 4.126 10.830 1.00 93.50 287 ARG A O 1
ATOM 2352 N N . LEU A 1 288 ? -2.815 6.270 11.517 1.00 92.81 288 LEU A N 1
ATOM 2353 C CA . LEU A 1 288 ? -4.030 6.623 10.785 1.00 92.81 288 LEU A CA 1
ATOM 2354 C C . LEU A 1 288 ? -3.778 7.704 9.741 1.00 92.81 288 LEU A C 1
ATOM 2356 O O . LEU A 1 288 ? -3.134 8.714 10.030 1.00 92.81 288 LEU A O 1
ATOM 2360 N N . GLY A 1 289 ? -4.411 7.539 8.581 1.00 89.50 289 GLY A N 1
ATOM 2361 C CA . GLY A 1 289 ? -4.312 8.482 7.471 1.00 89.50 289 GLY A CA 1
ATOM 2362 C C . GLY A 1 289 ? -2.917 8.522 6.846 1.00 89.50 289 GLY A C 1
ATOM 2363 O O . GLY A 1 289 ? -2.045 7.713 7.155 1.00 89.50 289 GLY A O 1
ATOM 2364 N N . GLY A 1 290 ? -2.705 9.468 5.936 1.00 89.88 290 GLY A N 1
ATOM 2365 C CA . GLY A 1 290 ? -1.473 9.529 5.158 1.00 89.88 290 GLY A CA 1
ATOM 2366 C C . GLY A 1 290 ? -1.487 8.569 3.967 1.00 89.88 290 GLY A C 1
ATOM 2367 O O . GLY A 1 290 ? -2.519 8.362 3.328 1.00 89.88 290 GLY A O 1
ATOM 2368 N N . TRP A 1 291 ? -0.325 7.985 3.691 1.00 91.00 291 TRP A N 1
ATOM 2369 C CA . TRP A 1 291 ? -0.117 6.907 2.723 1.00 91.00 291 TRP A CA 1
ATOM 2370 C C . TRP A 1 291 ? 0.333 5.638 3.445 1.00 91.00 291 TRP A C 1
ATOM 2372 O O . TRP A 1 291 ? 0.851 5.745 4.560 1.00 91.00 291 TRP A O 1
ATOM 2382 N N . PRO A 1 292 ? 0.188 4.444 2.851 1.00 91.81 292 PRO A N 1
ATOM 2383 C CA . PRO A 1 292 ? 0.745 3.234 3.437 1.00 91.81 292 PRO A CA 1
ATOM 2384 C C . PRO A 1 292 ? 2.265 3.341 3.557 1.00 91.81 292 PRO A C 1
ATOM 2386 O O . PRO A 1 292 ? 2.959 3.773 2.639 1.00 91.81 292 PRO A O 1
ATOM 2389 N N . GLY A 1 293 ? 2.789 2.953 4.710 1.00 90.62 293 GLY A N 1
ATOM 2390 C CA . GLY A 1 293 ? 4.214 2.808 4.934 1.00 90.62 293 GLY A CA 1
ATOM 2391 C C . GLY A 1 293 ? 4.648 1.394 4.605 1.00 90.62 293 GLY A C 1
ATOM 2392 O O . GLY A 1 293 ? 4.764 0.560 5.500 1.00 90.62 293 GLY A O 1
ATOM 2393 N N . TRP A 1 294 ? 4.806 1.116 3.313 1.00 88.31 294 TRP A N 1
ATOM 2394 C CA . TRP A 1 294 ? 5.148 -0.217 2.828 1.00 88.31 294 TRP A CA 1
ATOM 2395 C C . TRP A 1 294 ? 6.459 -0.721 3.433 1.00 88.31 294 TRP A C 1
ATOM 2397 O O . TRP A 1 294 ? 7.456 0.003 3.453 1.00 88.31 294 TRP A O 1
ATOM 2407 N N . LEU A 1 295 ? 6.418 -1.958 3.928 1.00 85.62 295 LEU A N 1
ATOM 2408 C CA . LEU A 1 295 ? 7.578 -2.703 4.410 1.00 85.62 295 LEU A CA 1
ATOM 2409 C C . LEU A 1 295 ? 8.416 -3.226 3.236 1.00 85.62 295 LEU A C 1
ATOM 2411 O O . LEU A 1 295 ? 9.639 -3.270 3.304 1.00 85.62 295 LEU A O 1
ATOM 2415 N N . GLN A 1 296 ? 7.735 -3.616 2.158 1.00 81.12 296 GLN A N 1
ATOM 2416 C CA . GLN A 1 296 ? 8.309 -4.022 0.881 1.00 81.12 296 GLN A CA 1
ATOM 2417 C C . GLN A 1 296 ? 7.939 -2.981 -0.194 1.00 81.12 296 GLN A C 1
ATOM 2419 O O . GLN A 1 296 ? 8.063 -1.782 0.033 1.00 81.12 296 GLN A O 1
ATOM 2424 N N . ASN A 1 297 ? 7.469 -3.417 -1.367 1.00 77.06 297 ASN A N 1
ATOM 2425 C CA . ASN A 1 297 ? 7.133 -2.520 -2.473 1.00 77.06 297 ASN A CA 1
ATOM 2426 C C . ASN A 1 297 ? 5.727 -1.927 -2.338 1.00 77.06 297 ASN A C 1
ATOM 2428 O O . ASN A 1 297 ? 4.787 -2.617 -1.920 1.00 77.06 297 ASN A O 1
ATOM 2432 N N . GLY A 1 298 ? 5.583 -0.675 -2.776 1.00 78.62 298 GLY A N 1
ATOM 2433 C CA . GLY A 1 298 ? 4.292 -0.016 -2.898 1.00 78.62 298 GLY A CA 1
ATOM 2434 C C . GLY A 1 298 ? 3.399 -0.563 -4.004 1.00 78.62 298 GLY A C 1
ATOM 2435 O O . GLY A 1 298 ? 3.856 -1.082 -5.023 1.00 78.62 298 GLY A O 1
ATOM 2436 N N . CYS A 1 299 ? 2.092 -0.512 -3.746 1.00 80.31 299 CYS A N 1
ATOM 2437 C CA . CYS A 1 299 ? 1.053 -0.952 -4.675 1.00 80.31 299 CYS A CA 1
ATOM 2438 C C . CYS A 1 299 ? -0.291 -0.227 -4.462 1.00 80.31 299 CYS A C 1
ATOM 2440 O O . CYS A 1 299 ? -1.354 -0.769 -4.768 1.00 80.31 299 CYS A O 1
ATOM 2442 N N . VAL A 1 300 ? -0.273 0.998 -3.929 1.00 85.50 300 VAL A N 1
ATOM 2443 C CA . VAL A 1 300 ? -1.472 1.725 -3.474 1.00 85.50 300 VAL A CA 1
ATOM 2444 C C . VAL A 1 300 ? -2.473 2.017 -4.600 1.00 85.50 300 VAL A C 1
ATOM 2446 O O . VAL A 1 300 ? -3.669 2.148 -4.336 1.00 85.50 300 VAL A O 1
ATOM 2449 N N . ALA A 1 301 ? -2.013 2.063 -5.856 1.00 76.69 301 ALA A N 1
ATOM 2450 C CA . ALA A 1 301 ? -2.857 2.242 -7.043 1.00 76.69 301 ALA A CA 1
ATOM 2451 C C . ALA A 1 301 ? -3.880 1.107 -7.251 1.00 76.69 301 ALA A C 1
ATOM 2453 O O . ALA A 1 301 ? -4.903 1.304 -7.903 1.00 76.69 301 ALA A O 1
ATOM 2454 N N . TRP A 1 302 ? -3.606 -0.081 -6.705 1.00 72.31 302 TRP A N 1
ATOM 2455 C CA . TRP A 1 302 ? -4.418 -1.292 -6.870 1.00 72.31 302 TRP A CA 1
ATOM 2456 C C . TRP A 1 302 ? -5.406 -1.544 -5.727 1.00 72.31 302 TRP A C 1
ATOM 2458 O O . TRP A 1 302 ? -6.184 -2.507 -5.748 1.00 72.31 302 TRP A O 1
ATOM 2468 N N . LEU A 1 303 ? -5.328 -0.715 -4.694 1.00 85.19 303 LEU A N 1
ATOM 2469 C CA . LEU A 1 303 ? -6.054 -0.869 -3.443 1.00 85.19 303 LEU A CA 1
ATOM 2470 C C . LEU A 1 303 ? -7.095 0.235 -3.321 1.00 85.19 303 LEU A C 1
ATOM 2472 O O . LEU A 1 303 ? -7.196 1.098 -4.184 1.00 85.19 303 LEU A O 1
ATOM 2476 N N . ASP A 1 304 ? -7.915 0.189 -2.281 1.00 89.94 304 ASP A N 1
ATOM 2477 C CA . ASP A 1 304 ? -8.838 1.286 -2.013 1.00 89.94 304 ASP A CA 1
ATOM 2478 C C . ASP A 1 304 ? -8.121 2.441 -1.283 1.00 89.94 304 ASP A C 1
ATOM 2480 O O . ASP A 1 304 ? -6.891 2.498 -1.238 1.00 89.94 304 ASP A O 1
ATOM 2484 N N . SER A 1 305 ? -8.857 3.398 -0.716 1.00 91.00 305 SER A N 1
ATOM 2485 C CA . SER A 1 305 ? -8.239 4.531 -0.019 1.00 91.00 305 SER A CA 1
ATOM 2486 C C . SER A 1 305 ? -7.625 4.080 1.305 1.00 91.00 305 SER A C 1
ATOM 2488 O O . SER A 1 305 ? -8.323 3.544 2.161 1.00 91.00 305 SER A O 1
ATOM 2490 N N . PHE A 1 306 ? -6.325 4.305 1.500 1.00 93.31 306 PHE A N 1
ATOM 2491 C CA . PHE A 1 306 ? -5.636 3.945 2.742 1.00 93.31 306 PHE A CA 1
ATOM 2492 C C . PHE A 1 306 ? -6.208 4.695 3.952 1.00 93.31 306 PHE A C 1
ATOM 2494 O O . PHE A 1 306 ? -6.451 5.901 3.881 1.00 93.31 306 PHE A O 1
ATOM 2501 N N . VAL A 1 307 ? -6.394 3.991 5.073 1.00 93.81 307 VAL A N 1
ATOM 2502 C CA . VAL A 1 307 ? -6.964 4.584 6.295 1.00 93.81 307 VAL A CA 1
ATOM 2503 C C . VAL A 1 307 ? -6.209 4.242 7.575 1.00 93.81 307 VAL A C 1
ATOM 2505 O O . VAL A 1 307 ? -6.098 5.102 8.449 1.00 93.81 307 VAL A O 1
ATOM 2508 N N . LEU A 1 308 ? -5.691 3.021 7.701 1.00 95.25 308 LEU A N 1
ATOM 2509 C CA . LEU A 1 308 ? -5.051 2.516 8.916 1.00 95.25 308 LEU A CA 1
ATOM 2510 C C . LEU A 1 308 ? -3.941 1.543 8.530 1.00 95.25 308 LEU A C 1
ATOM 2512 O O . LEU A 1 308 ? -4.149 0.681 7.681 1.00 95.25 308 LEU A O 1
ATOM 2516 N N . GLN A 1 309 ? -2.801 1.623 9.207 1.00 94.44 309 GLN A N 1
ATOM 2517 C CA . GLN A 1 309 ? -1.874 0.498 9.294 1.00 94.44 309 GLN A CA 1
ATOM 2518 C C . GLN A 1 309 ? -1.599 0.153 10.752 1.00 94.44 309 GLN A C 1
ATOM 2520 O O . GLN A 1 309 ? -1.546 1.044 11.605 1.00 94.44 309 GLN A O 1
ATOM 2525 N N . VAL A 1 310 ? -1.408 -1.134 11.014 1.00 94.69 310 VAL A N 1
ATOM 2526 C CA . VAL A 1 310 ? -1.024 -1.670 12.319 1.00 94.69 310 VAL A CA 1
ATOM 2527 C C . VAL A 1 310 ? 0.228 -2.510 12.127 1.00 94.69 310 VAL A C 1
ATOM 2529 O O . VAL A 1 310 ? 0.195 -3.513 11.416 1.00 94.69 310 VAL A O 1
ATOM 2532 N N . ASP A 1 311 ? 1.317 -2.070 12.740 1.00 92.56 311 ASP A N 1
ATOM 2533 C CA . ASP A 1 311 ? 2.573 -2.806 12.834 1.00 92.56 311 ASP A CA 1
ATOM 2534 C C . ASP A 1 311 ? 2.511 -3.745 14.041 1.00 92.56 311 ASP A C 1
ATOM 2536 O O . ASP A 1 311 ? 2.186 -3.323 15.157 1.00 92.56 311 ASP A O 1
ATOM 2540 N N . SER A 1 312 ? 2.832 -5.021 13.826 1.00 90.06 312 SER A N 1
ATOM 2541 C CA . SER A 1 312 ? 2.919 -6.010 14.893 1.00 90.06 312 SER A CA 1
ATOM 2542 C C . SER A 1 312 ? 3.917 -5.615 15.982 1.00 90.06 312 SER A C 1
ATOM 2544 O O . SER A 1 312 ? 3.723 -5.989 17.131 1.00 90.06 312 SER A O 1
ATOM 2546 N N . LEU A 1 313 ? 4.956 -4.830 15.668 1.00 88.94 313 LEU A N 1
ATOM 2547 C CA . LEU A 1 313 ? 5.939 -4.381 16.660 1.00 88.94 313 LEU A CA 1
ATOM 2548 C C . LEU A 1 313 ? 5.372 -3.383 17.683 1.00 88.94 313 LEU A C 1
ATOM 2550 O O . LEU A 1 313 ? 5.925 -3.253 18.776 1.00 88.94 313 LEU A O 1
ATOM 2554 N N . ASP A 1 314 ? 4.253 -2.716 17.382 1.00 89.38 314 ASP A N 1
ATOM 2555 C CA . ASP A 1 314 ? 3.554 -1.858 18.350 1.00 89.38 314 ASP A CA 1
ATOM 2556 C C . ASP A 1 314 ? 2.657 -2.651 19.314 1.00 89.38 314 ASP A C 1
ATOM 2558 O O . ASP A 1 314 ? 2.168 -2.114 20.314 1.00 89.38 314 ASP A O 1
ATOM 2562 N N . VAL A 1 315 ? 2.454 -3.940 19.042 1.00 87.88 315 VAL A N 1
ATOM 2563 C CA . VAL A 1 315 ? 1.648 -4.859 19.842 1.00 87.88 315 VAL A CA 1
ATOM 2564 C C . VAL A 1 315 ? 2.579 -5.940 20.381 1.00 87.88 315 VAL A C 1
ATOM 2566 O O . VAL A 1 315 ? 2.840 -6.955 19.741 1.00 87.88 315 VAL A O 1
ATOM 2569 N N . GLU A 1 316 ? 3.116 -5.708 21.576 1.00 82.31 316 GLU A N 1
ATOM 2570 C CA . GLU A 1 316 ? 4.081 -6.628 22.182 1.00 82.31 316 GLU A CA 1
ATOM 2571 C C . GLU A 1 316 ? 3.522 -8.057 22.255 1.00 82.31 316 GLU A C 1
ATOM 2573 O O . GLU A 1 316 ? 2.334 -8.275 22.495 1.00 82.31 316 GLU A O 1
ATOM 2578 N N . ASN A 1 317 ? 4.415 -9.027 22.046 1.00 85.69 317 ASN A N 1
ATOM 2579 C CA . ASN A 1 317 ? 4.132 -10.464 22.012 1.00 85.69 317 ASN A CA 1
ATOM 2580 C C . ASN A 1 317 ? 3.203 -10.938 20.887 1.00 85.69 317 ASN A C 1
ATOM 2582 O O . ASN A 1 317 ? 2.794 -12.096 20.919 1.00 85.69 317 ASN A O 1
ATOM 2586 N N . TRP A 1 318 ? 2.885 -10.103 19.896 1.00 90.62 318 TRP A N 1
ATOM 2587 C CA . TRP A 1 318 ? 2.147 -10.567 18.728 1.00 90.62 318 TRP A CA 1
ATOM 2588 C C . TRP A 1 318 ? 3.065 -11.337 17.772 1.00 90.62 318 TRP A C 1
ATOM 2590 O O . TRP A 1 318 ? 3.855 -10.755 17.030 1.00 90.62 318 TRP A O 1
ATOM 2600 N N . ASN A 1 319 ? 2.940 -12.665 17.770 1.00 84.38 319 ASN A N 1
ATOM 2601 C CA . ASN A 1 319 ? 3.727 -13.610 16.976 1.00 84.38 319 ASN A CA 1
ATOM 2602 C C . ASN A 1 319 ? 3.270 -13.665 15.505 1.00 84.38 319 ASN A C 1
ATOM 2604 O O . ASN A 1 319 ? 3.104 -14.736 14.926 1.00 84.38 319 ASN A O 1
ATOM 2608 N N . CYS A 1 320 ? 3.083 -12.503 14.878 1.00 82.12 320 CYS A N 1
ATOM 2609 C CA . CYS A 1 320 ? 2.639 -12.376 13.488 1.00 82.12 320 CYS A CA 1
ATOM 2610 C C . CYS A 1 320 ? 3.796 -12.488 12.472 1.00 82.12 320 CYS A C 1
ATOM 2612 O O . CYS A 1 320 ? 3.653 -12.067 11.333 1.00 82.12 320 CYS A O 1
ATOM 2614 N N . GLY A 1 321 ? 4.951 -13.041 12.853 1.00 75.75 321 GLY A N 1
ATOM 2615 C CA . GLY A 1 321 ? 6.164 -13.108 12.024 1.00 75.75 321 GLY A CA 1
ATOM 2616 C C . GLY A 1 321 ? 7.198 -12.036 12.379 1.00 75.75 321 GLY A C 1
ATOM 2617 O O . GLY A 1 321 ? 7.003 -11.261 13.316 1.00 75.75 321 GLY A O 1
ATOM 2618 N N . ASP A 1 322 ? 8.315 -12.006 11.647 1.00 71.81 322 ASP A N 1
ATOM 2619 C CA . ASP A 1 322 ? 9.399 -11.039 11.868 1.00 71.81 322 ASP A CA 1
ATOM 2620 C C . ASP A 1 322 ? 8.997 -9.663 11.301 1.00 71.81 322 ASP A C 1
ATOM 2622 O O . ASP A 1 322 ? 9.320 -9.327 10.165 1.00 71.81 322 ASP A O 1
ATOM 2626 N N . ALA A 1 323 ? 8.276 -8.873 12.105 1.00 78.44 323 ALA A N 1
ATOM 2627 C CA . ALA A 1 323 ? 7.768 -7.534 11.774 1.00 78.44 323 ALA A CA 1
ATOM 2628 C C . ALA A 1 323 ? 6.760 -7.524 10.608 1.00 78.44 323 ALA A C 1
ATOM 2630 O O . ALA A 1 323 ? 7.099 -7.265 9.452 1.00 78.44 323 ALA A O 1
ATOM 2631 N N . THR A 1 324 ? 5.495 -7.781 10.938 1.00 87.75 324 THR A N 1
ATOM 2632 C CA . THR A 1 324 ? 4.383 -7.786 9.985 1.00 87.75 324 THR A CA 1
ATOM 2633 C C . THR A 1 324 ? 3.550 -6.525 10.121 1.00 87.75 324 THR A C 1
ATOM 2635 O O . THR A 1 324 ? 3.090 -6.183 11.208 1.00 87.75 324 THR A O 1
ATOM 2638 N N . ILE A 1 325 ? 3.284 -5.867 8.994 1.00 90.81 325 ILE A N 1
ATOM 2639 C CA . ILE A 1 325 ? 2.401 -4.702 8.945 1.00 90.81 325 ILE A CA 1
ATOM 2640 C C . ILE A 1 325 ? 1.121 -5.073 8.208 1.00 90.81 325 ILE A C 1
ATOM 2642 O O . ILE A 1 325 ? 1.154 -5.571 7.079 1.00 90.81 325 ILE A O 1
ATOM 2646 N N . HIS A 1 326 ? -0.014 -4.793 8.843 1.00 92.25 326 HIS A N 1
ATOM 2647 C CA . HIS A 1 326 ? -1.342 -4.912 8.254 1.00 92.25 326 HIS A CA 1
ATOM 2648 C C . HIS A 1 326 ? -1.823 -3.538 7.795 1.00 92.25 326 HIS A C 1
ATOM 2650 O O . HIS A 1 326 ? -1.886 -2.601 8.589 1.00 92.25 326 HIS A O 1
ATOM 2656 N N . TYR A 1 327 ? -2.203 -3.427 6.526 1.00 93.75 327 TYR A N 1
ATOM 2657 C CA . TYR A 1 327 ? -2.684 -2.200 5.902 1.00 93.75 327 TYR A CA 1
ATOM 2658 C C . TYR A 1 327 ? -4.164 -2.344 5.573 1.00 93.75 327 TYR A C 1
ATOM 2660 O O . TYR A 1 327 ? -4.563 -3.313 4.928 1.00 93.75 327 TYR A O 1
ATOM 2668 N N . PHE A 1 328 ? -4.964 -1.366 5.976 1.00 94.62 328 PHE A N 1
ATOM 2669 C CA . PHE A 1 328 ? -6.404 -1.337 5.772 1.00 94.62 328 PHE A CA 1
ATOM 2670 C C . PHE A 1 328 ? -6.785 -0.168 4.875 1.00 94.62 328 PHE A C 1
ATOM 2672 O O . PHE A 1 328 ? -6.296 0.960 5.021 1.00 94.62 328 PHE A O 1
ATOM 2679 N N . PHE A 1 329 ? -7.701 -0.458 3.964 1.00 93.88 329 PHE A N 1
ATOM 2680 C CA . PHE A 1 329 ? -8.177 0.440 2.932 1.00 93.88 329 PHE A CA 1
ATOM 2681 C C . PHE A 1 329 ? -9.695 0.455 2.967 1.00 93.88 329 PHE A C 1
ATOM 2683 O O . PHE A 1 329 ? -10.329 -0.566 3.214 1.00 93.88 329 PHE A O 1
ATOM 2690 N N . LEU A 1 330 ? -10.275 1.617 2.728 1.00 93.06 330 LEU A N 1
ATOM 2691 C CA . LEU A 1 330 ? -11.709 1.821 2.710 1.00 93.06 330 LEU A CA 1
ATOM 2692 C C . LEU A 1 330 ? -12.151 2.031 1.268 1.00 93.06 330 LEU A C 1
ATOM 2694 O O . LEU A 1 330 ? -11.623 2.909 0.579 1.00 93.06 330 LEU A O 1
ATOM 2698 N N . ASN A 1 331 ? -13.118 1.230 0.828 1.00 89.69 331 ASN A N 1
ATOM 2699 C CA . ASN A 1 331 ? -13.633 1.290 -0.531 1.00 89.69 331 ASN A CA 1
ATOM 2700 C C . ASN A 1 331 ? -14.262 2.665 -0.857 1.00 89.69 331 ASN A C 1
ATOM 2702 O O . ASN A 1 331 ? -14.656 3.407 0.047 1.00 89.69 331 ASN A O 1
ATOM 2706 N N . PRO A 1 332 ? -14.417 3.021 -2.146 1.00 84.81 332 PRO A N 1
ATOM 2707 C CA . PRO A 1 332 ? -14.981 4.315 -2.527 1.00 84.81 332 PRO A CA 1
ATOM 2708 C C . PRO A 1 332 ? -16.413 4.576 -2.031 1.00 84.81 332 PRO A C 1
ATOM 2710 O O . PRO A 1 332 ? -16.798 5.739 -1.923 1.00 84.81 332 PRO A O 1
ATOM 2713 N N . SER A 1 333 ? -17.212 3.536 -1.736 1.00 87.12 333 SER A N 1
ATOM 2714 C CA . SER A 1 333 ? -18.546 3.722 -1.138 1.00 87.12 333 SER A CA 1
ATOM 2715 C C . SER A 1 333 ? -18.495 4.026 0.362 1.00 87.12 333 SER A C 1
ATOM 2717 O O . SER A 1 333 ? -19.480 4.509 0.916 1.00 87.12 333 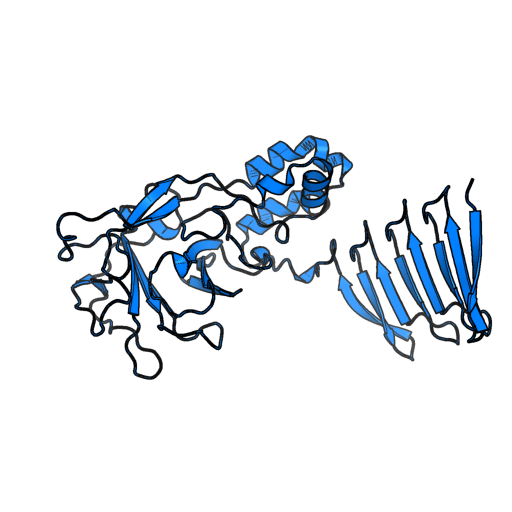SER A O 1
ATOM 2719 N N . GLY A 1 334 ? -17.358 3.785 1.023 1.00 88.19 334 GLY A N 1
ATOM 2720 C CA . GLY A 1 334 ? -17.205 3.940 2.465 1.00 88.19 334 GLY A CA 1
ATOM 2721 C C . GLY A 1 334 ? -17.923 2.857 3.274 1.00 88.19 334 GLY A C 1
ATOM 2722 O O . GLY A 1 334 ? -18.260 3.091 4.435 1.00 88.19 334 GLY A O 1
ATOM 2723 N N . GLU A 1 335 ? -18.206 1.703 2.672 1.00 86.88 335 GLU A N 1
ATOM 2724 C CA . GLU A 1 335 ? -18.995 0.626 3.284 1.00 86.88 335 GLU A CA 1
ATOM 2725 C C . GLU A 1 335 ? -18.165 -0.607 3.629 1.00 86.88 335 GLU A C 1
ATOM 2727 O O . GLU A 1 335 ? -18.491 -1.304 4.586 1.00 86.88 335 GLU A O 1
ATOM 2732 N N . GLU A 1 336 ? -17.092 -0.869 2.884 1.00 89.06 336 GLU A N 1
ATOM 2733 C CA . GLU A 1 336 ? -16.289 -2.077 3.049 1.00 89.06 336 GLU A CA 1
ATOM 2734 C C . GLU A 1 336 ? -14.813 -1.735 3.205 1.00 89.06 336 GLU A C 1
ATOM 2736 O O . GLU A 1 336 ? -14.279 -0.847 2.533 1.00 89.06 336 GLU A O 1
ATOM 2741 N N . PHE A 1 337 ? -14.152 -2.485 4.083 1.00 91.69 337 PHE A N 1
ATOM 2742 C CA . PHE A 1 337 ? -12.707 -2.453 4.215 1.00 91.69 337 PHE A CA 1
ATOM 2743 C C . PHE A 1 337 ? -12.089 -3.585 3.398 1.00 91.69 337 PHE A C 1
ATOM 2745 O O . PHE A 1 337 ? -12.495 -4.743 3.510 1.00 91.69 337 PHE A O 1
ATOM 2752 N N . SER A 1 338 ? -11.060 -3.255 2.628 1.00 88.88 338 SER A N 1
ATOM 2753 C CA . SER A 1 338 ? -10.093 -4.215 2.109 1.00 88.88 338 SER A CA 1
ATOM 2754 C C . SER A 1 338 ? -8.791 -4.101 2.898 1.00 88.88 338 SER A C 1
ATOM 2756 O O . SER A 1 338 ? -8.551 -3.124 3.611 1.00 88.88 338 SER A O 1
ATOM 2758 N N . TRP A 1 339 ? -7.951 -5.127 2.836 1.00 88.75 339 TRP A N 1
ATOM 2759 C CA . TRP A 1 339 ? -6.686 -5.116 3.556 1.00 88.75 339 TRP A CA 1
ATOM 2760 C C . TRP A 1 339 ? -5.636 -5.974 2.861 1.00 88.75 339 TRP A C 1
ATOM 2762 O O . TRP A 1 339 ? -5.971 -6.911 2.133 1.00 88.75 339 TRP A O 1
ATOM 2772 N N . ILE A 1 340 ? -4.368 -5.652 3.108 1.00 86.94 340 ILE A N 1
ATOM 2773 C CA . ILE A 1 340 ? -3.217 -6.487 2.754 1.00 86.94 340 ILE A CA 1
ATOM 2774 C C . ILE A 1 340 ? -2.197 -6.486 3.894 1.00 86.94 340 ILE A C 1
ATOM 2776 O O . ILE A 1 340 ? -2.267 -5.646 4.788 1.00 86.94 340 ILE A O 1
ATOM 2780 N N . GLN A 1 341 ? -1.250 -7.419 3.875 1.00 87.19 341 GLN A N 1
ATOM 2781 C CA . GLN A 1 341 ? -0.147 -7.456 4.836 1.00 87.19 341 GLN A CA 1
ATOM 2782 C C . GLN A 1 341 ? 1.189 -7.659 4.127 1.00 87.19 341 GLN A C 1
ATOM 2784 O O . GLN A 1 341 ? 1.235 -8.291 3.068 1.00 87.19 341 GLN A O 1
ATOM 2789 N N . GLN A 1 342 ? 2.260 -7.152 4.726 1.00 84.50 342 GLN A N 1
ATOM 2790 C CA . GLN A 1 342 ? 3.639 -7.400 4.307 1.00 84.50 342 GLN A CA 1
ATOM 2791 C C . GLN A 1 342 ? 4.457 -7.849 5.519 1.00 84.50 342 GLN A C 1
ATOM 2793 O O . GLN A 1 342 ? 4.197 -7.402 6.633 1.00 84.50 342 GLN A O 1
ATOM 2798 N N . MET A 1 343 ? 5.410 -8.749 5.286 1.00 82.62 343 MET A N 1
ATOM 2799 C CA . MET A 1 343 ? 6.282 -9.354 6.304 1.00 82.62 343 MET A CA 1
ATOM 2800 C C . MET A 1 343 ? 7.734 -9.261 5.812 1.00 82.62 343 MET A C 1
ATOM 2802 O O . MET A 1 343 ? 7.931 -9.243 4.590 1.00 82.62 343 MET A O 1
ATOM 2806 N N . CYS A 1 344 ? 8.721 -9.163 6.711 1.00 72.44 344 CYS A N 1
ATOM 2807 C CA . CYS A 1 344 ? 10.139 -9.136 6.316 1.00 72.44 344 CYS A CA 1
ATOM 2808 C C . CYS A 1 344 ? 10.610 -10.450 5.681 1.00 72.44 344 CYS A C 1
ATOM 2810 O O . CYS A 1 344 ? 10.111 -11.531 6.072 1.00 72.44 344 CYS A O 1
#

Mean predicted aligned error: 10.8 Å

Sequence (344 aa):
MSEIRTTHYDDGKWCEQEYVGDKLDGRWTVYFADGNKNWERLHKNGRKEGYFRQWTEDGRLVEEQWYHLDQLHGTWRKWDEVGNEKIVGVFYWGYPRSAFDTTRNPEFNAAIKPYIEIETEEVSSRIDEVLAEMRRPTLRLNKKPVSPSIDRAEIGSYWNHVGFLGEAEQWPSFQGTPLHPILQIDCNEIPFADSPLKQFALITLFAVDDVPQKLGEGIVLRAYRPGETLVSVQPPCSPLDEPAALTFAPSDAVYPDENDLPPAITAYLVDHDRDMLLHHDEKLLSRLGGWPGWLQNGCVAWLDSFVLQVDSLDVENWNCGDATIHYFFLNPSGEEFSWIQQMC

pLDDT: mean 87.3, std 10.06, range [44.72, 98.44]